Protein 2QT1 (pdb70)

InterPro domains:
  IPR027417 P-loop containing nucleoside triphosphate hydrolase [G3DSA:3.40.50.300] (1-199)
  IPR027417 P-loop containing nucleoside triphosphate hydrolase [SSF52540] (4-187)

Foldseek 3Di:
DPDDLPAAAEEEEAEAPPLCQVVLQVLLVVVAPQEDEAEQVVFFDPQVQWDADPVGATACQDCSRGDVPCVVVVVVVSSVPDDPVPDHHYYYYYYHQDQLDPVCLPVHLAAEYEYDDDPVNVVSLVVDADVPGQDVPNCVVHRVVSVVRVVSVPRPDDYHYHYSVDDSVVSNVVVVVVVVVSD

CATH classification: 3.40.50.300

Structure (mmCIF, N/CA/C/O backbone):
data_2QT1
#
_entry.id   2QT1
#
_cell.length_a   55.529
_cell.length_b   141.906
_cell.length_c   62.062
_cell.angle_alpha   90.000
_cell.angle_beta   90.000
_cell.angle_gamma   90.000
#
_symmetry.space_group_name_H-M   'C 2 2 21'
#
loop_
_entity.id
_entity.type
_entity.pdbx_description
1 polymer 'Nicotinamide riboside kinase 1'
2 non-polymer 'PHOSPHATE ION'
3 non-polymer 'Nicotinamide riboside'
4 non-polymer 'UNKNOWN ATOM OR ION'
5 water water
#
loop_
_atom_site.group_PDB
_atom_site.id
_atom_site.type_symbol
_atom_site.label_atom_id
_atom_site.label_alt_id
_atom_site.label_comp_id
_atom_site.label_asym_id
_atom_site.label_entity_id
_atom_site.label_seq_id
_atom_site.pdbx_PDB_ins_code
_atom_site.Cartn_x
_atom_site.Cartn_y
_atom_site.Cartn_z
_atom_site.occupancy
_atom_site.B_iso_or_equiv
_atom_site.auth_seq_id
_atom_site.auth_comp_id
_atom_site.auth_asym_id
_atom_site.auth_atom_id
_atom_site.pdbx_PDB_model_num
ATOM 1 N N . LEU A 1 14 ? 12.387 -62.079 11.082 1.00 31.61 -4 LEU A N 1
ATOM 2 C CA . LEU A 1 14 ? 12.624 -60.919 10.165 1.00 31.75 -4 LEU A CA 1
ATOM 3 C C . LEU A 1 14 ? 12.383 -59.593 10.898 1.00 30.13 -4 LEU A C 1
ATOM 4 O O . LEU A 1 14 ? 11.551 -59.515 11.811 1.00 29.79 -4 LEU A O 1
ATOM 9 N N . VAL A 1 15 ? 13.120 -58.558 10.498 1.00 28.75 -3 VAL A N 1
ATOM 10 C CA . VAL A 1 15 ? 12.915 -57.204 11.026 1.00 27.31 -3 VAL A CA 1
ATOM 11 C C . VAL A 1 15 ? 11.624 -56.638 10.418 1.00 23.54 -3 VAL A C 1
ATOM 12 O O . VAL A 1 15 ? 11.500 -56.543 9.199 1.00 23.17 -3 VAL A O 1
ATOM 16 N N . PRO A 1 16 ? 10.627 -56.309 11.263 1.00 17.58 -2 PRO A N 1
ATOM 17 C CA . PRO A 1 16 ? 9.387 -55.745 10.703 1.00 15.15 -2 PRO A CA 1
ATOM 18 C C . PRO A 1 16 ? 9.603 -54.496 9.800 1.00 16.92 -2 PRO A C 1
ATOM 19 O O . PRO A 1 16 ? 10.396 -53.593 10.126 1.00 17.70 -2 PRO A O 1
ATOM 23 N N . ARG A 1 17 ? 8.873 -54.475 8.685 1.00 14.28 -1 ARG A N 1
ATOM 24 C CA . ARG A 1 17 ? 8.895 -53.371 7.728 1.00 12.97 -1 ARG A CA 1
ATOM 25 C C . ARG A 1 17 ? 7.791 -52.357 8.021 1.00 15.09 -1 ARG A C 1
ATOM 26 O O . ARG A 1 17 ? 6.893 -52.619 8.816 1.00 15.67 -1 ARG A O 1
ATOM 34 N N . GLY A 1 18 ? 7.859 -51.214 7.343 1.00 14.21 0 GLY A N 1
ATOM 35 C CA . GLY A 1 18 ? 6.852 -50.173 7.460 1.00 13.39 0 GLY A CA 1
ATOM 36 C C . GLY A 1 18 ? 7.350 -48.910 8.112 1.00 12.04 0 GLY A C 1
ATOM 37 O O . GLY A 1 18 ? 6.692 -47.900 8.039 1.00 13.31 0 GLY A O 1
ATOM 38 N N . SER A 1 19 ? 8.488 -48.974 8.806 1.00 12.00 1 SER A N 1
ATOM 39 C CA . SER A 1 19 ? 8.939 -47.828 9.634 1.00 15.14 1 SER A CA 1
ATOM 40 C C . SER A 1 19 ? 9.995 -46.974 8.931 1.00 14.44 1 SER A C 1
ATOM 41 O O . SER A 1 19 ? 10.231 -45.810 9.337 1.00 16.00 1 SER A O 1
ATOM 44 N N . LYS A 1 20 ? 10.616 -47.532 7.889 1.00 11.88 2 LYS A N 1
ATOM 45 C CA . LYS A 1 20 ? 11.606 -46.798 7.104 1.00 11.55 2 LYS A CA 1
ATOM 46 C C . LYS A 1 20 ? 10.963 -45.700 6.207 1.00 12.38 2 LYS A C 1
ATOM 47 O O . LYS A 1 20 ? 9.904 -45.880 5.627 1.00 10.47 2 LYS A O 1
ATOM 51 N N . THR A 1 21 ? 11.657 -44.561 6.131 1.00 9.62 3 THR A N 1
ATOM 52 C CA . THR A 1 21 ? 11.315 -43.467 5.211 1.00 13.73 3 THR A CA 1
ATOM 53 C C . THR A 1 21 ? 12.580 -42.966 4.524 1.00 10.62 3 THR A C 1
ATOM 54 O O . THR A 1 21 ? 13.688 -43.256 4.975 1.00 12.09 3 THR A O 1
ATOM 58 N N . PHE A 1 22 ? 12.435 -42.277 3.394 1.00 8.57 4 PHE A N 1
ATOM 59 C CA . PHE A 1 22 ? 13.551 -41.594 2.690 1.00 9.64 4 PHE A CA 1
ATOM 60 C C . PHE A 1 22 ? 13.150 -40.129 2.486 1.00 7.53 4 PHE A C 1
ATOM 61 O O . PHE A 1 22 ? 12.127 -39.838 1.836 1.00 7.19 4 PHE A O 1
ATOM 69 N N . ILE A 1 23 ? 13.911 -39.239 3.068 1.00 6.31 5 ILE A N 1
ATOM 70 C CA . ILE A 1 23 ? 13.532 -37.854 3.130 1.00 6.71 5 ILE A CA 1
ATOM 71 C C . ILE A 1 23 ? 14.561 -37.044 2.360 1.00 4.33 5 ILE A C 1
ATOM 72 O O . ILE A 1 23 ? 15.797 -37.112 2.621 1.00 6.66 5 ILE A O 1
ATOM 77 N N . ILE A 1 24 ? 14.029 -36.270 1.432 1.00 4.89 6 ILE A N 1
ATOM 78 C CA A ILE A 1 24 ? 14.830 -35.419 0.589 0.70 5.08 6 ILE A CA 1
ATOM 79 C CA B ILE A 1 24 ? 14.801 -35.425 0.552 0.30 6.54 6 ILE A CA 1
ATOM 80 C C . ILE A 1 24 ? 14.524 -33.975 0.883 1.00 7.80 6 ILE A C 1
ATOM 81 O O . ILE A 1 24 ? 13.352 -33.557 0.964 1.00 5.55 6 ILE A O 1
ATOM 90 N N . GLY A 1 25 ? 15.575 -33.188 1.066 1.00 4.83 7 GLY A N 1
ATOM 91 C CA . GLY A 1 25 ? 15.497 -31.757 1.234 1.00 5.24 7 GLY A CA 1
ATOM 92 C C . GLY A 1 25 ? 15.892 -31.012 -0.021 1.00 4.13 7 GLY A C 1
ATOM 93 O O . GLY A 1 25 ? 16.926 -31.318 -0.599 1.00 5.57 7 GLY A O 1
ATOM 94 N N . ILE A 1 26 ? 15.050 -30.102 -0.468 1.00 4.45 8 ILE A N 1
ATOM 95 C CA . ILE A 1 26 ? 15.366 -29.225 -1.581 1.00 5.45 8 ILE A CA 1
ATOM 96 C C . ILE A 1 26 ? 15.253 -27.806 -1.049 1.00 4.68 8 ILE A C 1
ATOM 97 O O . ILE A 1 26 ? 14.185 -27.335 -0.762 1.00 5.56 8 ILE A O 1
ATOM 102 N N . SER A 1 27 ? 16.385 -27.143 -0.900 1.00 5.36 9 SER A N 1
ATOM 103 C CA . SER A 1 27 ? 16.371 -25.746 -0.529 1.00 6.80 9 SER A CA 1
ATOM 104 C C . SER A 1 27 ? 17.057 -24.935 -1.620 1.00 5.87 9 SER A C 1
ATOM 105 O O . SER A 1 27 ? 17.293 -25.434 -2.711 1.00 5.22 9 SER A O 1
ATOM 108 N N . GLY A 1 28 ? 17.282 -23.656 -1.355 1.00 5.99 10 GLY A N 1
ATOM 109 C CA . GLY A 1 28 ? 17.851 -22.807 -2.350 1.00 7.79 10 GLY A CA 1
ATOM 110 C C . GLY A 1 28 ? 17.317 -21.408 -2.234 1.00 8.71 10 GLY A C 1
ATOM 111 O O . GLY A 1 28 ? 16.331 -21.137 -1.556 1.00 7.71 10 GLY A O 1
ATOM 112 N N . VAL A 1 29 ? 17.942 -20.503 -2.922 1.00 8.64 11 VAL A N 1
ATOM 113 C CA . VAL A 1 29 ? 17.461 -19.169 -2.972 1.00 7.44 11 VAL A CA 1
ATOM 114 C C . VAL A 1 29 ? 16.036 -19.045 -3.539 1.00 10.05 11 VAL A C 1
ATOM 115 O O . VAL A 1 29 ? 15.553 -19.916 -4.237 1.00 9.79 11 VAL A O 1
ATOM 119 N N . THR A 1 30 ? 15.395 -17.918 -3.227 1.00 11.27 12 THR A N 1
ATOM 120 C CA . THR A 1 30 ? 14.086 -17.550 -3.771 1.00 12.07 12 THR A CA 1
ATOM 121 C C . THR A 1 30 ? 14.093 -17.645 -5.283 1.00 9.38 12 THR A C 1
ATOM 122 O O . THR A 1 30 ? 15.050 -17.255 -5.910 1.00 12.20 12 THR A O 1
ATOM 126 N N . ASN A 1 31 ? 12.983 -18.138 -5.854 1.00 10.92 13 ASN A N 1
ATOM 127 C CA . ASN A 1 31 ? 12.770 -18.200 -7.310 1.00 9.84 13 ASN A CA 1
ATOM 128 C C . ASN A 1 31 ? 13.796 -19.020 -8.052 1.00 11.47 13 ASN A C 1
ATOM 129 O O . ASN A 1 31 ? 14.168 -18.692 -9.162 1.00 13.52 13 ASN A O 1
ATOM 134 N N . SER A 1 32 ? 14.246 -20.114 -7.457 1.00 13.09 14 SER A N 1
ATOM 135 C CA . SER A 1 32 ? 15.269 -20.916 -8.100 1.00 12.20 14 SER A CA 1
ATOM 136 C C . SER A 1 32 ? 14.717 -22.206 -8.616 1.00 12.49 14 SER A C 1
ATOM 137 O O . SER A 1 32 ? 15.504 -23.023 -9.127 1.00 13.18 14 SER A O 1
ATOM 140 N N . GLY A 1 33 ? 13.402 -22.419 -8.542 1.00 10.16 15 GLY A N 1
ATOM 141 C CA . GLY A 1 33 ? 12.806 -23.608 -9.119 1.00 12.09 15 GLY A CA 1
ATOM 142 C C . GLY A 1 33 ? 12.594 -24.769 -8.173 1.00 9.11 15 GLY A C 1
ATOM 143 O O . GLY A 1 33 ? 12.445 -25.918 -8.629 1.00 9.03 15 GLY A O 1
ATOM 144 N N . LYS A 1 34 ? 12.534 -24.480 -6.869 1.00 7.94 16 LYS A N 1
ATOM 145 C CA . LYS A 1 34 ? 12.524 -25.538 -5.866 1.00 7.78 16 LYS A CA 1
ATOM 146 C C . LYS A 1 34 ? 11.214 -26.266 -5.952 1.00 5.78 16 LYS A C 1
ATOM 147 O O . LYS A 1 34 ? 11.159 -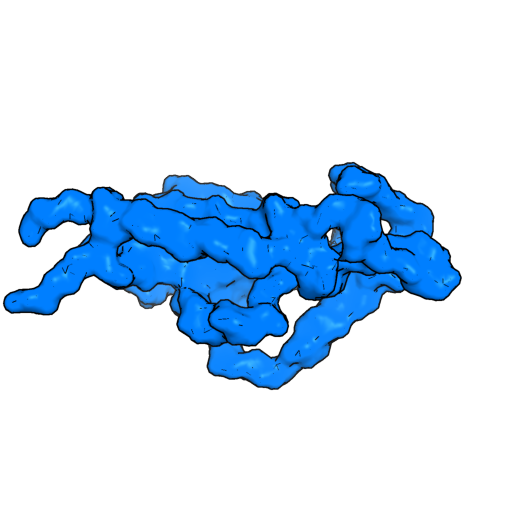27.488 -5.961 1.00 5.86 16 LYS A O 1
ATOM 153 N N . THR A 1 35 ? 10.116 -25.536 -6.040 1.00 8.06 17 THR A N 1
ATOM 154 C CA . THR A 1 35 ? 8.784 -26.198 -6.026 1.00 9.43 17 THR A CA 1
ATOM 155 C C . THR A 1 35 ? 8.545 -27.050 -7.280 1.00 7.13 17 THR A C 1
ATOM 156 O O . THR A 1 35 ? 8.049 -28.185 -7.233 1.00 8.29 17 THR A O 1
ATOM 160 N N . THR A 1 36 ? 8.943 -26.504 -8.418 1.00 10.53 18 THR A N 1
ATOM 161 C CA . THR A 1 36 ? 8.830 -27.219 -9.697 1.00 10.56 18 THR A CA 1
ATOM 162 C C . THR A 1 36 ? 9.706 -28.500 -9.706 1.00 8.02 18 THR A C 1
ATOM 163 O O . THR A 1 36 ? 9.296 -29.552 -10.186 1.00 8.39 18 THR A O 1
ATOM 167 N N . LEU A 1 37 ? 10.934 -28.372 -9.175 1.00 5.82 19 LEU A N 1
ATOM 168 C CA . LEU A 1 37 ? 11.783 -29.544 -9.050 1.00 7.24 19 LEU A CA 1
ATOM 169 C C . LEU A 1 37 ? 11.122 -30.620 -8.163 1.00 7.23 19 LEU A C 1
ATOM 170 O O . LEU A 1 37 ? 11.098 -31.769 -8.507 1.00 5.88 19 LEU A O 1
ATOM 175 N N . ALA A 1 38 ? 10.642 -30.217 -6.997 1.00 5.03 20 ALA A N 1
ATOM 176 C CA . ALA A 1 38 ? 9.973 -31.156 -6.128 1.00 6.34 20 ALA A CA 1
ATOM 177 C C . ALA A 1 38 ? 8.822 -31.878 -6.840 1.00 6.06 20 ALA A C 1
ATOM 178 O O . ALA A 1 38 ? 8.677 -33.093 -6.739 1.00 6.60 20 ALA A O 1
ATOM 180 N N . LYS A 1 39 ? 8.020 -31.112 -7.566 1.00 7.24 21 LYS A N 1
ATOM 181 C CA . LYS A 1 39 ? 6.880 -31.706 -8.252 1.00 7.06 21 LYS A CA 1
ATOM 182 C C . LYS A 1 39 ? 7.295 -32.617 -9.408 1.00 7.68 21 LYS A C 1
ATOM 183 O O . LYS A 1 39 ? 6.676 -33.643 -9.614 1.00 6.27 21 LYS A O 1
ATOM 189 N N . ASN A 1 40 ? 8.379 -32.272 -10.104 1.00 6.42 22 ASN A N 1
ATOM 190 C CA . ASN A 1 40 ? 8.821 -33.100 -11.204 1.00 5.86 22 ASN A CA 1
ATOM 191 C C . ASN A 1 40 ? 9.384 -34.395 -10.658 1.00 5.66 22 ASN A C 1
ATOM 192 O O . ASN A 1 40 ? 9.236 -35.423 -11.258 1.00 7.45 22 ASN A O 1
ATOM 197 N N . LEU A 1 41 ? 10.127 -34.317 -9.537 1.00 6.41 23 LEU A N 1
ATOM 198 C CA . LEU A 1 41 ? 10.645 -35.542 -8.912 1.00 6.24 23 LEU A CA 1
ATOM 199 C C . LEU A 1 41 ? 9.500 -36.445 -8.453 1.00 5.66 23 LEU A C 1
ATOM 200 O O . LEU A 1 41 ? 9.490 -37.633 -8.665 1.00 6.50 23 LEU A O 1
ATOM 205 N N . GLN A 1 42 ? 8.546 -35.834 -7.779 1.00 5.57 24 GLN A N 1
ATOM 206 C CA . GLN A 1 42 ? 7.403 -36.541 -7.282 1.00 7.48 24 GLN A CA 1
ATOM 207 C C . GLN A 1 42 ? 6.643 -37.273 -8.384 1.00 8.51 24 GLN A C 1
ATOM 208 O O . GLN A 1 42 ? 6.203 -38.369 -8.156 1.00 8.43 24 GLN A O 1
ATOM 214 N N . LYS A 1 43 ? 6.519 -36.680 -9.570 1.00 8.25 25 LYS A N 1
ATOM 215 C CA . LYS A 1 43 ? 5.847 -37.371 -10.675 1.00 10.42 25 LYS A CA 1
ATOM 216 C C . LYS A 1 43 ? 6.580 -38.641 -11.112 1.00 10.33 25 LYS A C 1
ATOM 217 O O . LYS A 1 43 ? 6.032 -39.470 -11.880 1.00 9.60 25 LYS A O 1
ATOM 221 N N . HIS A 1 44 ? 7.842 -38.767 -10.723 1.00 7.02 26 HIS A N 1
ATOM 222 C CA . HIS A 1 44 ? 8.689 -39.870 -11.184 1.00 6.89 26 HIS A CA 1
ATOM 223 C C . HIS A 1 44 ? 9.178 -40.769 -10.087 1.00 6.76 26 HIS A C 1
ATOM 224 O O . HIS A 1 44 ? 10.046 -41.608 -10.322 1.00 7.76 26 HIS A O 1
ATOM 231 N N . LEU A 1 45 ? 8.608 -40.601 -8.890 1.00 6.55 27 LEU A N 1
ATOM 232 C CA . LEU A 1 45 ? 8.989 -41.419 -7.753 1.00 6.36 27 LEU A CA 1
ATOM 233 C C . LEU A 1 45 ? 7.759 -42.054 -7.120 1.00 8.06 27 LEU A C 1
ATOM 234 O O . LEU A 1 45 ? 6.718 -41.372 -6.951 1.00 9.18 27 LEU A O 1
ATOM 239 N N . PRO A 1 46 ? 7.865 -43.334 -6.711 1.00 11.73 28 PRO A N 1
ATOM 240 C CA . PRO A 1 46 ? 6.613 -43.897 -6.201 1.00 11.04 28 PRO A CA 1
ATOM 241 C C . PRO A 1 46 ? 6.380 -43.550 -4.723 1.00 8.91 28 PRO A C 1
ATOM 242 O O . PRO A 1 46 ? 7.324 -43.306 -3.982 1.00 9.65 28 PRO A O 1
ATOM 246 N N . ASN A 1 47 ? 5.124 -43.523 -4.346 1.00 9.58 29 ASN A N 1
ATOM 247 C CA . ASN A 1 47 ? 4.741 -43.222 -2.975 1.00 6.38 29 ASN A CA 1
ATOM 248 C C . ASN A 1 47 ? 5.513 -42.031 -2.367 1.00 6.80 29 ASN A C 1
ATOM 249 O O . ASN A 1 47 ? 6.079 -42.120 -1.275 1.00 7.39 29 ASN A O 1
ATOM 254 N N . CYS A 1 48 ? 5.504 -40.960 -3.114 1.00 7.05 30 CYS A N 1
ATOM 255 C CA . CYS A 1 48 ? 6.234 -39.747 -2.813 1.00 6.26 30 CYS A CA 1
ATOM 256 C C . CYS A 1 48 ? 5.277 -38.592 -2.493 1.00 7.57 30 CYS A C 1
ATOM 257 O O . CYS A 1 48 ? 4.387 -38.281 -3.276 1.00 8.13 30 CYS A O 1
ATOM 260 N N . SER A 1 49 ? 5.533 -37.908 -1.379 1.00 5.24 31 SER A N 1
ATOM 261 C CA . SER A 1 49 ? 4.784 -36.725 -1.002 1.00 6.92 31 SER A CA 1
ATOM 262 C C . SER A 1 49 ? 5.691 -35.491 -0.976 1.00 4.33 31 SER A C 1
ATOM 263 O O . SER A 1 49 ? 6.888 -35.684 -0.859 1.00 5.65 31 SER A O 1
ATOM 266 N N . VAL A 1 50 ? 5.126 -34.291 -1.047 1.00 6.59 32 VAL A N 1
ATOM 267 C CA . VAL A 1 50 ? 5.871 -33.048 -0.948 1.00 6.69 32 VAL A CA 1
ATOM 268 C C . VAL A 1 50 ? 5.284 -32.136 0.121 1.00 6.63 32 VAL A C 1
ATOM 269 O O . VAL A 1 50 ? 4.070 -31.904 0.129 1.00 6.56 32 VAL A O 1
ATOM 273 N N . ILE A 1 51 ?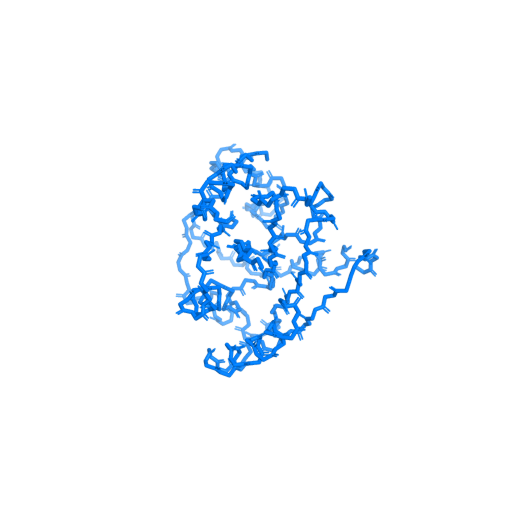 6.135 -31.651 1.016 1.00 6.01 33 ILE A N 1
ATOM 274 C CA . ILE A 1 51 ? 5.755 -30.626 1.945 1.00 6.42 33 ILE A CA 1
ATOM 275 C C . ILE A 1 51 ? 6.522 -29.365 1.575 1.00 4.41 33 ILE A C 1
ATOM 276 O O . ILE A 1 51 ? 7.726 -29.434 1.354 1.00 6.54 33 ILE A O 1
ATOM 281 N N . SER A 1 52 ? 5.831 -28.240 1.496 1.00 7.67 34 SER A N 1
ATOM 282 C CA A SER A 1 52 ? 6.416 -26.962 1.114 0.70 6.84 34 SER A CA 1
ATOM 283 C CA B SER A 1 52 ? 6.401 -26.956 1.099 0.30 7.54 34 SER A CA 1
ATOM 284 C C . SER A 1 52 ? 6.491 -26.005 2.302 1.00 7.79 34 SER A C 1
ATOM 285 O O . SER A 1 52 ? 5.481 -25.711 2.916 1.00 7.99 34 SER A O 1
ATOM 290 N N . GLN A 1 53 ? 7.695 -25.492 2.590 1.00 6.48 35 GLN A N 1
ATOM 291 C CA . GLN A 1 53 ? 7.915 -24.573 3.677 1.00 7.76 35 GLN A CA 1
ATOM 292 C C . GLN A 1 53 ? 7.022 -23.347 3.639 1.00 8.84 35 GLN A C 1
ATOM 293 O O . GLN A 1 53 ? 6.619 -22.854 4.691 1.00 9.20 35 GLN A O 1
ATOM 299 N N . ASP A 1 54 ? 6.742 -22.852 2.454 1.00 11.11 36 ASP A N 1
ATOM 300 C CA . ASP A 1 54 ? 5.970 -21.632 2.322 1.00 9.44 36 ASP A CA 1
ATOM 301 C C . ASP A 1 54 ? 4.534 -21.797 2.813 1.00 9.73 36 ASP A C 1
ATOM 302 O O . ASP A 1 54 ? 3.829 -20.786 3.004 1.00 14.15 36 ASP A O 1
ATOM 307 N N . ASP A 1 55 ? 4.094 -23.026 3.008 1.00 9.97 37 ASP A N 1
ATOM 308 C CA . ASP A 1 55 ? 2.793 -23.222 3.643 1.00 9.47 37 ASP A CA 1
ATOM 309 C C . ASP A 1 55 ? 2.793 -22.925 5.168 1.00 9.44 37 ASP A C 1
ATOM 310 O O . ASP A 1 55 ? 1.745 -22.977 5.787 1.00 10.49 37 ASP A O 1
ATOM 315 N N . PHE A 1 56 ? 3.921 -22.536 5.774 1.00 7.43 38 PHE A N 1
ATOM 316 C CA . PHE A 1 56 ? 4.041 -22.411 7.206 1.00 8.76 38 PHE A CA 1
ATOM 317 C C . PHE A 1 56 ? 4.450 -21.011 7.653 1.00 8.40 38 PHE A C 1
ATOM 318 O O . PHE A 1 56 ? 4.861 -20.837 8.759 1.00 9.55 38 PHE A O 1
ATOM 326 N N . PHE A 1 57 ? 4.351 -20.037 6.773 1.00 11.61 39 PHE A N 1
ATOM 327 C CA . PHE A 1 57 ? 4.612 -18.668 7.208 1.00 12.94 39 PHE A CA 1
ATOM 328 C C . PHE A 1 57 ? 3.620 -18.241 8.274 1.00 14.44 39 PHE A C 1
ATOM 329 O O . PHE A 1 57 ? 2.444 -18.653 8.234 1.00 13.48 39 PHE A O 1
ATOM 337 N N . LYS A 1 58 ? 4.090 -17.453 9.236 1.00 13.79 40 LYS A N 1
ATOM 338 C CA . LYS A 1 58 ? 3.203 -16.893 10.255 1.00 14.36 40 LYS A CA 1
ATOM 339 C C . LYS A 1 58 ? 2.309 -15.822 9.622 1.00 17.99 40 LYS A C 1
ATOM 340 O O . LYS A 1 58 ? 2.587 -15.355 8.503 1.00 20.22 40 LYS A O 1
ATOM 346 N N . PRO A 1 59 ? 1.192 -15.478 10.293 1.00 21.23 41 PRO A N 1
ATOM 347 C CA . PRO A 1 59 ? 0.404 -14.316 9.874 1.00 22.39 41 PRO A CA 1
ATOM 348 C C . PRO A 1 59 ? 1.228 -12.996 9.974 1.00 20.52 41 PRO A C 1
ATOM 349 O O . PRO A 1 59 ? 2.133 -12.893 10.804 1.00 19.98 41 PRO A O 1
ATOM 353 N N . GLU A 1 60 ? 0.910 -12.004 9.141 1.00 22.56 42 GLU A N 1
ATOM 354 C CA . GLU A 1 60 ? 1.702 -10.767 9.083 1.00 21.83 42 GLU A CA 1
ATOM 355 C C . GLU A 1 60 ? 1.825 -10.020 10.426 1.00 19.36 42 GLU A C 1
ATOM 356 O O . GLU A 1 60 ? 2.821 -9.359 10.650 1.00 23.25 42 GLU A O 1
ATOM 358 N N . SER A 1 61 ? 0.833 -10.155 11.326 1.00 19.96 43 SER A N 1
ATOM 359 C CA . SER A 1 61 ? 0.888 -9.517 12.666 1.00 20.38 43 SER A CA 1
ATOM 360 C C . SER A 1 61 ? 2.005 -10.040 13.555 1.00 20.44 43 SER A C 1
ATOM 361 O O . SER A 1 61 ? 2.418 -9.353 14.498 1.00 21.15 43 SER A O 1
ATOM 364 N N . GLU A 1 62 ? 2.455 -11.278 13.277 1.00 17.86 44 GLU A N 1
ATOM 365 C CA A GLU A 1 62 ? 3.540 -11.888 14.040 0.50 18.51 44 GLU A CA 1
ATOM 366 C CA B GLU A 1 62 ? 3.543 -11.915 14.013 0.50 18.67 44 GLU A CA 1
ATOM 367 C C . GLU A 1 62 ? 4.892 -11.657 13.348 1.00 16.85 44 GLU A C 1
ATOM 368 O O . GLU A 1 62 ? 5.932 -12.093 13.859 1.00 18.78 44 GLU A O 1
ATOM 379 N N . ILE A 1 63 ? 4.861 -10.990 12.192 1.00 17.94 45 ILE A N 1
ATOM 380 C CA . ILE A 1 63 ? 6.085 -10.687 11.431 1.00 20.31 45 ILE A CA 1
ATOM 381 C C . ILE A 1 63 ? 6.592 -9.332 11.868 1.00 17.96 45 ILE A C 1
ATOM 382 O O . ILE A 1 63 ? 5.836 -8.342 11.881 1.00 22.17 45 ILE A O 1
ATOM 387 N N . GLU A 1 64 ? 7.863 -9.286 12.220 1.00 16.30 46 GLU A N 1
ATOM 388 C CA . GLU A 1 64 ? 8.485 -8.028 12.690 1.00 16.08 46 GLU A CA 1
ATOM 389 C C . GLU A 1 64 ? 8.879 -7.140 11.490 1.00 19.38 46 GLU A C 1
ATOM 390 O O . GLU A 1 64 ? 8.976 -7.633 10.378 1.00 19.22 46 GLU A O 1
ATOM 393 N N . THR A 1 65 ? 9.053 -5.829 11.717 1.00 21.55 47 THR A N 1
ATOM 394 C CA . THR A 1 65 ? 9.588 -4.906 10.691 1.00 24.02 47 THR A CA 1
ATOM 395 C C . THR A 1 65 ? 10.877 -4.264 11.199 1.00 25.13 47 THR A C 1
ATOM 396 O O . THR A 1 65 ? 10.954 -3.877 12.365 1.00 27.34 47 THR A O 1
ATOM 400 N N . ASP A 1 66 ? 11.884 -4.133 10.332 1.00 23.70 48 ASP A N 1
ATOM 401 C CA . ASP A 1 66 ? 13.176 -3.547 10.762 1.00 23.29 48 ASP A CA 1
ATOM 402 C C . ASP A 1 66 ? 13.148 -1.994 10.773 1.00 23.49 48 ASP A C 1
ATOM 403 O O . ASP A 1 66 ? 12.105 -1.369 10.518 1.00 22.70 48 ASP A O 1
ATOM 408 N N . LYS A 1 67 ? 14.306 -1.405 11.069 1.00 24.02 49 LYS A N 1
ATOM 409 C CA . LYS A 1 67 ? 14.519 0.072 11.076 1.00 26.23 49 LYS A CA 1
ATOM 410 C C . LYS A 1 67 ? 14.017 0.791 9.829 1.00 22.54 49 LYS A C 1
ATOM 411 O O . LYS A 1 67 ? 13.488 1.911 9.911 1.00 26.06 49 LYS A O 1
ATOM 414 N N . ASN A 1 68 ? 14.238 0.170 8.670 1.00 19.60 50 ASN A N 1
ATOM 415 C CA . ASN A 1 68 ? 13.947 0.768 7.374 1.00 16.83 50 ASN A CA 1
ATOM 416 C C . ASN A 1 68 ? 12.549 0.422 6.841 1.00 15.74 50 ASN A C 1
ATOM 417 O O . ASN A 1 68 ? 12.191 0.780 5.692 1.00 20.47 50 ASN A O 1
ATOM 422 N N . GLY A 1 69 ? 11.761 -0.279 7.669 1.00 15.42 51 GLY A N 1
ATOM 423 C CA . GLY A 1 69 ? 10.366 -0.583 7.353 1.00 16.66 51 GLY A CA 1
ATOM 424 C C . GLY A 1 69 ? 10.156 -1.882 6.599 1.00 14.73 51 GLY A C 1
ATOM 425 O O . GLY A 1 69 ? 9.059 -2.160 6.159 1.00 15.43 51 GLY A O 1
ATOM 426 N N . PHE A 1 70 ? 11.218 -2.681 6.461 1.00 14.89 52 PHE A N 1
ATOM 427 C CA . PHE A 1 70 ? 11.133 -3.955 5.745 1.00 15.24 52 PHE A CA 1
ATOM 428 C C . PHE A 1 70 ? 10.573 -5.061 6.668 1.00 12.00 52 PHE A C 1
ATOM 429 O O . PHE A 1 70 ? 11.051 -5.276 7.777 1.00 12.72 52 PHE A O 1
ATOM 437 N N . LEU A 1 71 ? 9.542 -5.738 6.196 1.00 13.37 53 LEU A N 1
ATOM 438 C CA . LEU A 1 71 ? 9.005 -6.879 6.939 1.00 13.08 53 LEU A CA 1
ATOM 439 C C . LEU A 1 71 ? 10.019 -8.009 6.945 1.00 11.71 53 LEU A C 1
ATOM 440 O O . LEU A 1 71 ? 10.582 -8.338 5.888 1.00 10.97 53 LEU A O 1
ATOM 445 N N . GLN A 1 72 ? 10.212 -8.628 8.108 1.00 13.74 54 GLN A N 1
ATOM 446 C CA A GLN A 1 72 ? 11.197 -9.691 8.263 0.50 13.20 54 GLN A CA 1
ATOM 447 C CA B GLN A 1 72 ? 11.215 -9.693 8.270 0.50 14.62 54 GLN A CA 1
ATOM 448 C C . GLN A 1 72 ? 10.624 -11.084 7.974 1.00 11.68 54 GLN A C 1
ATOM 449 O O . GLN A 1 72 ? 10.303 -11.843 8.892 1.00 13.34 54 GLN A O 1
ATOM 460 N N . TYR A 1 73 ? 10.483 -11.399 6.694 1.00 11.78 55 TYR A N 1
ATOM 461 C CA . TYR A 1 73 ? 9.965 -12.675 6.242 1.00 10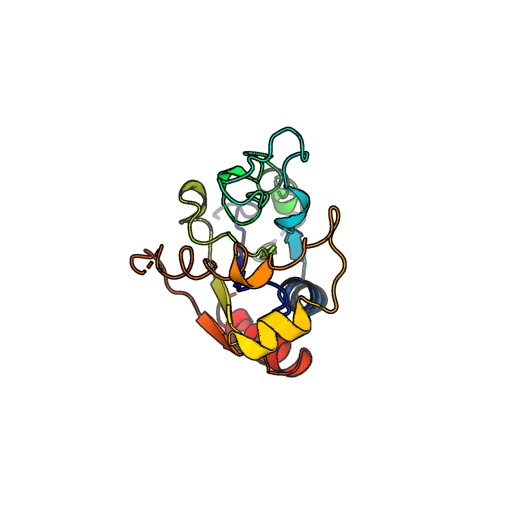.27 55 TYR A CA 1
ATOM 462 C C . TYR A 1 73 ? 11.027 -13.726 6.011 1.00 9.63 55 TYR A C 1
ATOM 463 O O . TYR A 1 73 ? 10.739 -14.897 6.139 1.00 12.89 55 TYR A O 1
ATOM 472 N N . ASP A 1 74 ? 12.269 -13.327 5.740 1.00 7.78 56 ASP A N 1
ATOM 473 C CA . ASP A 1 74 ? 13.267 -14.298 5.209 1.00 10.69 56 ASP A CA 1
ATOM 474 C C . ASP A 1 74 ? 14.178 -14.806 6.315 1.00 8.74 56 ASP A C 1
ATOM 475 O O . ASP A 1 74 ? 15.432 -14.886 6.153 1.00 9.81 56 ASP A O 1
ATOM 480 N N . VAL A 1 75 ? 13.539 -15.187 7.430 1.00 11.17 57 VAL A N 1
ATOM 481 C CA . VAL A 1 75 ? 14.222 -15.640 8.602 1.00 10.46 57 VAL A CA 1
ATOM 482 C C . VAL A 1 75 ? 13.363 -16.728 9.289 1.00 10.49 57 VAL A C 1
ATOM 483 O O . VAL A 1 75 ? 12.140 -16.741 9.083 1.00 9.95 57 VAL A O 1
ATOM 487 N N . LEU A 1 76 ? 13.976 -17.621 10.088 1.00 8.93 58 LEU A N 1
ATOM 488 C CA . LEU A 1 76 ? 13.209 -18.719 10.696 1.00 12.36 58 LEU A CA 1
ATOM 489 C C . LEU A 1 76 ? 12.122 -18.229 11.604 1.00 13.35 58 LEU A C 1
ATOM 490 O O . LEU A 1 76 ? 11.106 -18.850 11.705 1.00 11.49 58 LEU A O 1
ATOM 495 N N . GLU A 1 77 ? 12.314 -17.080 12.219 1.00 13.85 59 GLU A N 1
ATOM 496 C CA . GLU A 1 77 ? 11.278 -16.495 13.118 1.00 14.05 59 GLU A CA 1
ATOM 497 C C . GLU A 1 77 ? 9.972 -16.169 12.411 1.00 13.09 59 GLU A C 1
ATOM 498 O O . GLU A 1 77 ? 8.929 -15.969 13.072 1.00 15.87 59 GLU A O 1
ATOM 504 N N . ALA A 1 78 ? 10.003 -16.087 11.097 1.00 12.66 60 ALA A N 1
ATOM 505 C CA . ALA A 1 78 ? 8.811 -15.812 10.332 1.00 9.30 60 ALA A CA 1
ATOM 506 C C . ALA A 1 78 ? 7.915 -17.041 10.017 1.00 10.61 60 ALA A C 1
ATOM 507 O O . ALA A 1 78 ? 6.805 -16.892 9.421 1.00 10.21 60 ALA A O 1
ATOM 509 N N . LEU A 1 79 ? 8.406 -18.227 10.401 1.00 11.27 61 LEU A N 1
ATOM 510 C CA . LEU A 1 79 ? 7.794 -19.489 10.050 1.00 11.19 61 LEU A CA 1
ATOM 511 C C . LEU A 1 79 ? 7.395 -20.233 11.300 1.00 7.34 61 LEU A C 1
ATOM 512 O O . LEU A 1 79 ? 8.106 -20.247 12.282 1.00 10.01 61 LEU A O 1
ATOM 517 N N . ASN A 1 80 ? 6.242 -20.899 11.208 1.00 8.64 62 ASN A N 1
ATOM 518 C CA . ASN A 1 80 ? 5.781 -21.787 12.269 1.00 11.81 62 ASN A CA 1
ATOM 519 C C . ASN A 1 80 ? 6.439 -23.131 12.010 1.00 7.62 62 ASN A C 1
ATOM 520 O O . ASN A 1 80 ? 5.829 -24.040 11.422 1.00 7.00 62 ASN A O 1
ATOM 533 N N . GLU A 1 82 ? 7.344 -25.344 14.257 1.00 8.70 64 GLU A N 1
ATOM 534 C CA . GLU A 1 82 ? 6.673 -26.369 15.042 1.00 8.34 64 GLU A CA 1
ATOM 535 C C . GLU A 1 82 ? 5.482 -26.994 14.257 1.00 8.45 64 GLU A C 1
ATOM 536 O O . GLU A 1 82 ? 5.291 -28.227 14.231 1.00 7.96 64 GLU A O 1
ATOM 542 N N . LYS A 1 83 ? 4.708 -26.138 13.607 1.00 8.14 65 LYS A N 1
ATOM 543 C CA . LYS A 1 83 ? 3.628 -26.625 12.736 1.00 9.95 65 LYS A CA 1
ATOM 544 C C . LYS A 1 83 ? 4.181 -27.446 11.569 1.00 7.32 65 LYS A C 1
ATOM 545 O O . LYS A 1 83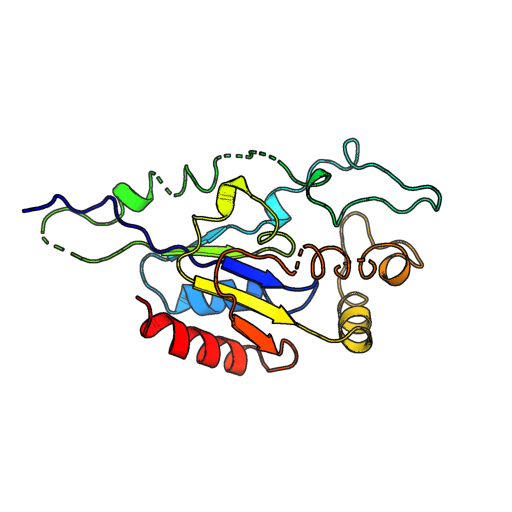 ? 3.601 -28.471 11.150 1.00 7.78 65 LYS A O 1
ATOM 567 N N . SER A 1 86 ? 5.095 -30.801 12.797 1.00 7.86 68 SER A N 1
ATOM 568 C CA A SER A 1 86 ? 3.873 -31.583 13.010 0.50 8.03 68 SER A CA 1
ATOM 569 C CA B SER A 1 86 ? 3.907 -31.595 13.017 0.50 8.01 68 SER A CA 1
ATOM 570 C C . SER A 1 86 ? 3.412 -32.177 11.681 1.00 7.42 68 SER A C 1
ATOM 571 O O . SER A 1 86 ? 2.981 -33.346 11.620 1.00 6.59 68 SER A O 1
ATOM 576 N N . ALA A 1 87 ? 3.499 -31.397 10.592 1.00 6.63 69 ALA A N 1
ATOM 577 C CA . ALA A 1 87 ? 3.148 -31.911 9.252 1.00 8.27 69 ALA A CA 1
ATOM 578 C C . ALA A 1 87 ? 4.056 -33.058 8.802 1.00 6.24 69 ALA A C 1
ATOM 579 O O . ALA A 1 87 ? 3.607 -34.045 8.201 1.00 6.05 69 ALA A O 1
ATOM 581 N N . ILE A 1 88 ? 5.358 -32.920 9.057 1.00 5.44 70 ILE A N 1
ATOM 582 C CA . ILE A 1 88 ? 6.279 -34.012 8.782 1.00 6.00 70 ILE A CA 1
ATOM 583 C C . ILE A 1 88 ? 5.895 -35.237 9.552 1.00 3.60 70 ILE A C 1
ATOM 584 O O . ILE A 1 88 ? 5.857 -36.340 9.031 1.00 4.41 70 ILE A O 1
ATOM 589 N N . SER A 1 89 ? 5.572 -35.071 10.815 1.00 6.39 71 SER A N 1
ATOM 590 C CA . SER A 1 89 ? 5.174 -36.204 11.635 1.00 5.71 71 SER A CA 1
ATOM 591 C C . SER A 1 89 ? 3.895 -36.823 11.135 1.00 4.18 71 SER A C 1
ATOM 592 O O . SER A 1 89 ? 3.777 -38.049 11.115 1.00 5.01 71 SER A O 1
ATOM 595 N N . CYS A 1 90 ? 2.974 -36.029 10.669 1.00 4.89 72 CYS A N 1
ATOM 596 C CA A CYS A 1 90 ? 1.738 -36.590 10.125 0.70 4.58 72 CYS A CA 1
ATOM 597 C CA B CYS A 1 90 ? 1.728 -36.524 10.090 0.30 5.90 72 CYS A CA 1
ATOM 598 C C . CYS A 1 90 ? 2.011 -37.411 8.872 1.00 6.19 72 CYS A C 1
ATOM 599 O O . CYS A 1 90 ? 1.447 -38.480 8.695 1.00 5.11 72 CYS A O 1
ATOM 604 N N . TRP A 1 91 ? 2.891 -36.922 7.975 1.00 4.80 73 TRP A N 1
ATOM 605 C CA . TRP A 1 91 ? 3.317 -37.716 6.840 1.00 6.17 73 TRP A CA 1
ATOM 606 C C . TRP A 1 91 ? 3.957 -39.048 7.281 1.00 5.03 73 TRP A C 1
ATOM 607 O O . TRP A 1 91 ? 3.652 -40.122 6.757 1.00 5.95 73 TRP A O 1
ATOM 626 N N . GLU A 1 93 ? 3.416 -40.799 9.891 1.00 4.10 75 GLU A N 1
ATOM 627 C CA . GLU A 1 93 ? 2.358 -41.727 10.409 1.00 6.19 75 GLU A CA 1
ATOM 628 C C . GLU A 1 93 ? 1.581 -42.371 9.246 1.00 6.84 75 GLU A C 1
ATOM 629 O O . GLU A 1 93 ? 1.335 -43.584 9.187 1.00 8.66 75 GLU A O 1
ATOM 635 N N . SER A 1 94 ? 1.216 -41.548 8.304 1.00 5.90 76 SER A N 1
ATOM 636 C CA . SER A 1 94 ? 0.586 -42.001 7.089 1.00 7.32 76 SER A CA 1
ATOM 637 C C . SER A 1 94 ? 1.489 -42.946 6.323 1.00 5.42 76 SER A C 1
ATOM 638 O O . SER A 1 94 ? 1.076 -44.008 5.884 1.00 5.71 76 SER A O 1
ATOM 641 N N . ALA A 1 95 ? 2.775 -42.627 6.247 1.00 5.87 77 ALA A N 1
ATOM 642 C CA . ALA A 1 95 ? 3.718 -43.433 5.489 1.00 6.26 77 ALA A CA 1
ATOM 643 C C . ALA A 1 95 ? 3.797 -44.838 6.042 1.00 5.87 77 ALA A C 1
ATOM 644 O O . ALA A 1 95 ? 4.010 -45.803 5.279 1.00 6.75 77 ALA A O 1
ATOM 646 N N . ARG A 1 96 ? 3.630 -44.987 7.361 1.00 7.22 78 ARG A N 1
ATOM 647 C CA . ARG A 1 96 ? 3.709 -46.289 7.987 1.00 8.11 78 ARG A CA 1
ATOM 648 C C . ARG A 1 96 ? 2.598 -47.200 7.586 1.00 9.53 78 ARG A C 1
ATOM 649 O O . ARG A 1 96 ? 2.722 -48.388 7.791 1.00 9.20 78 ARG A O 1
ATOM 657 N N . HIS A 1 97 ? 1.511 -46.655 7.034 1.00 8.05 79 HIS A N 1
ATOM 658 C CA . HIS A 1 97 ? 0.409 -47.485 6.588 1.00 7.76 79 HIS A CA 1
ATOM 659 C C . HIS A 1 97 ? 0.271 -47.497 5.079 1.00 8.08 79 HIS A C 1
ATOM 660 O O . HIS A 1 97 ? -0.669 -48.111 4.570 1.00 7.37 79 HIS A O 1
ATOM 667 N N . SER A 1 98 ? 1.229 -46.900 4.364 1.00 6.78 80 SER A N 1
ATOM 668 C CA . SER A 1 98 ? 1.113 -46.736 2.919 1.00 6.94 80 SER A CA 1
ATOM 669 C C . SER A 1 98 ? 1.473 -47.927 2.089 1.00 8.21 80 SER A C 1
ATOM 670 O O . SER A 1 98 ? 1.203 -47.945 0.870 1.00 8.33 80 SER A O 1
ATOM 673 N N . VAL A 1 99 ? 2.090 -48.936 2.710 1.00 9.13 81 VAL A N 1
ATOM 674 C CA . VAL A 1 99 ? 2.499 -50.161 2.010 1.00 10.26 81 VAL A CA 1
ATOM 675 C C . VAL A 1 99 ? 1.899 -51.346 2.782 1.00 10.43 81 VAL A C 1
ATOM 676 O O . VAL A 1 99 ? 2.235 -51.591 3.950 1.00 10.62 81 VAL A O 1
ATOM 680 N N . VAL A 1 100 ? 1.011 -52.070 2.129 1.00 10.59 82 VAL A N 1
ATOM 681 C CA . VAL A 1 100 ? 0.336 -53.181 2.789 1.00 13.74 82 VAL A CA 1
ATOM 682 C C . VAL A 1 100 ? 1.330 -54.325 3.096 1.00 13.06 82 VAL A C 1
ATOM 683 O O . VAL A 1 100 ? 2.285 -54.573 2.326 1.00 14.01 82 VAL A O 1
ATOM 687 N N . SER A 1 101 ? 1.108 -55.015 4.218 1.00 16.37 83 SER A N 1
ATOM 688 C CA . SER A 1 101 ? 2.059 -56.024 4.712 1.00 18.76 83 SER A CA 1
ATOM 689 C C . SER A 1 101 ? 2.042 -57.266 3.799 1.00 23.39 83 SER A C 1
ATOM 690 O O . SER A 1 101 ? 0.988 -57.702 3.342 1.00 23.59 83 SER A O 1
ATOM 693 N N . THR A 1 102 ? 3.228 -57.799 3.534 1.00 28.25 84 THR A N 1
ATOM 694 C CA . THR A 1 102 ? 3.386 -59.041 2.783 1.00 31.13 84 THR A CA 1
ATOM 695 C C . THR A 1 102 ? 4.689 -59.716 3.192 1.00 31.95 84 THR A C 1
ATOM 696 O O . THR A 1 102 ? 5.203 -59.475 4.295 1.00 33.37 84 THR A O 1
ATOM 700 N N . GLU A 1 108 ? 12.090 -53.983 0.117 1.00 25.30 90 GLU A N 1
ATOM 701 C CA . GLU A 1 108 ? 11.173 -53.078 0.806 1.00 23.20 90 GLU A CA 1
ATOM 702 C C . GLU A 1 108 ? 10.892 -51.822 -0.032 1.00 21.37 90 GLU A C 1
ATOM 703 O O . GLU A 1 108 ? 11.795 -51.279 -0.692 1.00 22.21 90 GLU A O 1
ATOM 709 N N . GLU A 1 109 ? 9.636 -51.387 0.010 1.00 15.92 91 GLU A N 1
ATOM 710 C CA . GLU A 1 109 ? 9.175 -50.187 -0.688 1.00 15.58 91 GLU A CA 1
ATOM 711 C C . GLU A 1 109 ? 9.142 -49.054 0.326 1.00 12.44 91 GLU A C 1
ATOM 7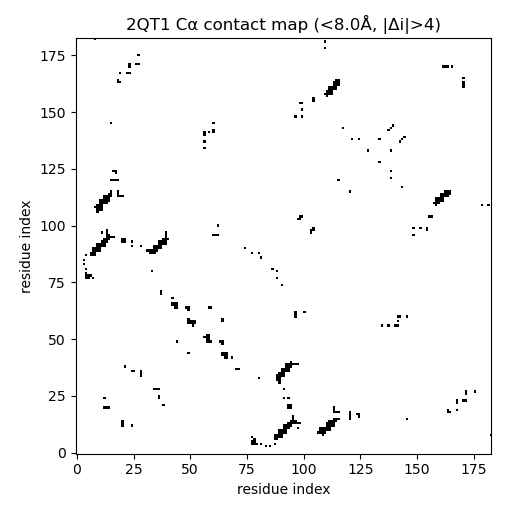12 O O . GLU A 1 109 ? 8.266 -49.032 1.176 1.00 14.54 91 GLU A O 1
ATOM 718 N N . ILE A 1 110 ? 10.103 -48.127 0.240 1.00 13.00 92 ILE A N 1
ATOM 719 C CA . ILE A 1 110 ? 10.314 -47.141 1.280 1.00 10.76 92 ILE A CA 1
ATOM 720 C C . ILE A 1 110 ? 9.663 -45.848 0.870 1.00 11.62 92 ILE A C 1
ATOM 721 O O . ILE A 1 110 ? 10.012 -45.269 -0.148 1.00 10.73 92 ILE A O 1
ATOM 726 N N . PRO A 1 111 ? 8.668 -45.408 1.633 1.00 7.97 93 PRO A N 1
ATOM 727 C CA . PRO A 1 111 ? 7.996 -44.159 1.321 1.00 5.91 93 PRO A CA 1
ATOM 728 C C . PRO A 1 111 ? 8.952 -42.953 1.285 1.00 4.59 93 PRO A C 1
ATOM 729 O O . PRO A 1 111 ? 9.912 -42.888 2.109 1.00 5.73 93 PRO A O 1
ATOM 733 N N . ILE A 1 112 ? 8.635 -41.983 0.397 1.00 4.53 94 ILE A N 1
ATOM 734 C CA . ILE A 1 112 ? 9.480 -40.830 0.139 1.00 5.90 94 ILE A CA 1
ATOM 735 C C . ILE A 1 112 ? 8.760 -39.568 0.476 1.00 4.54 94 ILE A C 1
ATOM 736 O O . ILE A 1 112 ? 7.635 -39.342 0.051 1.00 5.86 94 ILE A O 1
ATOM 741 N N . LEU A 1 113 ? 9.462 -38.703 1.190 1.00 4.72 95 LEU A N 1
ATOM 742 C CA . LEU A 1 113 ? 9.052 -37.317 1.402 1.00 4.86 95 LEU A CA 1
ATOM 743 C C . LEU A 1 113 ? 10.054 -36.332 0.867 1.00 5.67 95 LEU A C 1
ATOM 744 O O . LEU A 1 113 ? 11.249 -36.459 1.192 1.00 5.24 95 LEU A O 1
ATOM 749 N N . ILE A 1 114 ? 9.570 -35.327 0.139 1.00 10.32 96 ILE A N 1
ATOM 750 C CA . ILE A 1 114 ? 10.398 -34.262 -0.317 1.00 5.12 96 ILE A CA 1
ATOM 751 C C . ILE A 1 114 ? 9.933 -33.046 0.476 1.00 4.54 96 ILE A C 1
ATOM 752 O O . ILE A 1 114 ? 8.733 -32.718 0.480 1.00 5.98 96 ILE A O 1
ATOM 757 N N . ILE A 1 115 ? 10.843 -32.389 1.179 1.00 4.49 97 ILE A N 1
ATOM 758 C CA . ILE A 1 115 ? 10.538 -31.158 1.881 1.00 4.33 97 ILE A CA 1
ATOM 759 C C . ILE A 1 115 ? 11.291 -30.100 1.095 1.00 5.52 97 ILE A C 1
ATOM 760 O O . ILE A 1 115 ? 12.489 -30.224 0.931 1.00 5.49 97 ILE A O 1
ATOM 765 N N . GLU A 1 116 ? 10.602 -29.086 0.630 1.00 5.68 98 GLU A N 1
ATOM 766 C CA . GLU A 1 116 ? 11.181 -28.064 -0.208 1.00 6.14 98 GLU A CA 1
ATOM 767 C C . GLU A 1 116 ? 10.909 -26.712 0.387 1.00 6.17 98 GLU A C 1
ATOM 768 O O . GLU A 1 116 ? 9.801 -26.452 0.919 1.00 7.02 98 GLU A O 1
ATOM 774 N N . GLY A 1 117 ? 11.917 -25.876 0.473 1.00 5.75 99 GLY A N 1
ATOM 775 C CA . GLY A 1 117 ? 11.738 -24.520 1.021 1.00 6.38 99 GLY A CA 1
ATOM 776 C C . GLY A 1 117 ? 13.028 -23.773 1.069 1.00 3.40 99 GLY A C 1
ATOM 777 O O . GLY A 1 117 ? 14.098 -24.345 1.050 1.00 5.50 99 GLY A O 1
ATOM 778 N N . PHE A 1 118 ? 12.908 -22.464 1.060 1.00 4.81 100 PHE A N 1
ATOM 779 C CA . PHE A 1 118 ? 14.037 -21.550 1.030 1.00 6.92 100 PHE A CA 1
ATOM 780 C C . PHE A 1 118 ? 14.892 -21.510 2.286 1.00 5.94 100 PHE A C 1
ATOM 781 O O . PHE A 1 118 ? 15.971 -20.952 2.274 1.00 6.41 100 PHE A O 1
ATOM 789 N N . LEU A 1 119 ? 14.457 -22.108 3.385 1.00 6.64 101 LEU A N 1
ATOM 790 C CA . LEU A 1 119 ? 15.124 -21.918 4.648 1.00 6.79 101 LEU A CA 1
ATOM 791 C C . LEU A 1 119 ? 15.108 -23.181 5.497 1.00 7.69 101 LEU A C 1
ATOM 792 O O . LEU A 1 119 ? 14.653 -23.189 6.621 1.00 9.03 101 LEU A O 1
ATOM 797 N N . LEU A 1 120 ? 15.658 -24.252 4.988 1.00 6.74 102 LEU A N 1
ATOM 798 C CA . LEU A 1 120 ? 15.580 -25.565 5.658 1.00 7.40 102 LEU A CA 1
ATOM 799 C C . LEU A 1 120 ? 16.819 -26.008 6.366 1.00 6.79 102 LEU A C 1
ATOM 800 O O . LEU A 1 120 ? 16.728 -26.674 7.378 1.00 6.54 102 LEU A O 1
ATOM 805 N N . PHE A 1 121 ? 17.990 -25.668 5.816 1.00 6.10 103 PHE A N 1
ATOM 806 C CA . PHE A 1 121 ? 19.238 -26.277 6.219 1.00 7.91 103 PHE A CA 1
ATOM 807 C C . PHE A 1 121 ? 19.972 -25.556 7.303 1.00 6.11 103 PHE A C 1
ATOM 808 O O . PHE A 1 121 ? 21.069 -25.984 7.651 1.00 9.36 103 PHE A O 1
ATOM 816 N N . ASN A 1 122 ? 19.313 -24.611 7.928 1.00 8.33 104 ASN A N 1
ATOM 817 C CA . ASN A 1 122 ? 19.787 -23.960 9.134 1.00 7.75 104 ASN A CA 1
ATOM 818 C C . ASN A 1 122 ? 18.866 -24.246 10.311 1.00 8.34 104 ASN A C 1
ATOM 819 O O . ASN A 1 122 ? 19.045 -23.682 11.360 1.00 10.14 104 ASN A O 1
ATOM 824 N N . TYR A 1 123 ? 17.862 -25.112 10.110 1.00 8.60 105 TYR A N 1
ATOM 825 C CA . TYR A 1 123 ? 16.930 -25.468 11.180 1.00 7.66 105 TYR A CA 1
ATOM 826 C C . TYR A 1 123 ? 17.417 -26.701 11.904 1.00 7.04 105 TYR A C 1
ATOM 827 O O . TYR A 1 123 ? 17.259 -27.793 11.435 1.00 6.84 105 TYR A O 1
ATOM 836 N N . LYS A 1 124 ? 17.974 -26.516 13.090 1.00 7.12 106 LYS A N 1
ATOM 837 C CA . LYS A 1 124 ? 18.719 -27.559 13.707 1.00 8.03 106 LYS A CA 1
ATOM 838 C C . LYS A 1 124 ? 17.916 -28.813 14.107 1.00 6.55 106 LYS A C 1
ATOM 839 O O . LYS A 1 124 ? 18.426 -29.892 14.023 1.00 7.66 106 LYS A O 1
ATOM 845 N N . PRO A 1 125 ? 16.623 -28.651 14.537 1.00 7.26 107 PRO A N 1
ATOM 846 C CA . PRO A 1 125 ? 15.881 -29.875 14.867 1.00 7.35 107 PRO A CA 1
ATOM 847 C C . PRO A 1 125 ? 15.780 -30.875 13.732 1.00 6.47 107 PRO A C 1
ATOM 848 O O . PRO A 1 125 ? 15.608 -32.054 13.967 1.00 9.68 107 PRO A O 1
ATOM 852 N N . LEU A 1 126 ? 15.944 -30.390 12.476 1.00 7.69 108 LEU A N 1
ATOM 853 C CA . LEU A 1 126 ? 15.865 -31.238 11.267 1.00 9.24 108 LEU A CA 1
ATOM 854 C C . LEU A 1 126 ? 17.203 -31.640 10.697 1.00 6.90 108 LEU A C 1
ATOM 855 O O . LEU A 1 126 ? 17.260 -32.307 9.695 1.00 8.59 108 LEU A O 1
ATOM 860 N N . ASP A 1 127 ? 18.284 -31.305 11.394 1.00 8.09 109 ASP A N 1
ATOM 861 C CA . ASP A 1 127 ? 19.639 -31.508 10.854 1.00 7.99 109 ASP A CA 1
ATOM 862 C C . ASP A 1 127 ? 19.987 -32.949 10.645 1.00 11.97 109 ASP A C 1
ATOM 863 O O . ASP A 1 127 ? 20.990 -33.222 10.010 1.00 15.70 109 ASP A O 1
ATOM 868 N N . THR A 1 128 ? 19.215 -33.873 11.199 1.00 7.51 110 THR A N 1
ATOM 869 C CA . THR A 1 128 ? 19.487 -35.302 11.016 1.00 7.15 110 THR A CA 1
ATOM 870 C C . THR A 1 128 ? 18.373 -36.007 10.228 1.00 6.33 110 THR A C 1
ATOM 871 O O . THR A 1 128 ? 18.425 -37.203 10.037 1.00 8.98 110 THR A O 1
ATOM 875 N N . ILE A 1 129 ? 17.424 -35.244 9.689 1.00 8.06 111 ILE A N 1
ATOM 876 C CA . ILE A 1 129 ? 16.318 -35.833 8.935 1.00 6.89 111 ILE A CA 1
ATOM 877 C C . ILE A 1 129 ? 16.716 -36.157 7.494 1.00 6.64 111 ILE A C 1
ATOM 878 O O . ILE A 1 129 ? 16.137 -37.048 6.854 1.00 7.89 111 ILE A O 1
ATOM 883 N N . TRP A 1 130 ? 17.686 -35.433 6.945 1.00 6.99 112 TRP A N 1
ATOM 884 C CA . TRP A 1 130 ? 17.885 -35.434 5.474 1.00 8.56 112 TRP A CA 1
ATOM 885 C C . TRP A 1 130 ? 18.668 -36.646 4.983 1.00 7.88 112 TRP A C 1
ATOM 886 O O . TRP A 1 130 ? 19.870 -36.768 5.275 1.00 12.44 112 TRP A O 1
ATOM 897 N N . ASN A 1 131 ? 18.067 -37.493 4.194 1.00 7.02 113 ASN A N 1
ATOM 898 C CA . ASN A 1 131 ? 18.770 -38.560 3.515 1.00 7.90 113 ASN A CA 1
ATOM 899 C C . ASN A 1 131 ? 19.457 -38.073 2.262 1.00 7.31 113 ASN A C 1
ATOM 900 O O . ASN A 1 131 ? 20.479 -38.619 1.878 1.00 9.93 113 ASN A O 1
ATOM 905 N N . ARG A 1 132 ? 18.912 -37.048 1.596 1.00 5.61 114 ARG A N 1
ATOM 906 C CA . ARG A 1 132 ? 19.583 -36.365 0.468 1.00 4.23 114 ARG A CA 1
ATOM 907 C C . ARG A 1 132 ? 19.220 -34.901 0.597 1.00 5.99 114 ARG A C 1
ATOM 908 O O . ARG A 1 132 ? 18.114 -34.549 1.051 1.00 6.71 114 ARG A O 1
ATOM 910 N N . SER A 1 133 ? 20.121 -34.058 0.189 1.00 5.13 115 SER A N 1
ATOM 911 C CA . SER A 1 133 ? 19.970 -32.633 0.295 1.00 6.34 115 SER A CA 1
ATOM 912 C C . SER A 1 133 ? 20.456 -31.979 -0.972 1.00 4.76 115 SER A C 1
ATOM 913 O O . SER A 1 133 ? 21.608 -32.221 -1.376 1.00 7.98 115 SER A O 1
ATOM 916 N N . TYR A 1 134 ? 19.617 -31.152 -1.568 1.00 4.80 116 TYR A N 1
ATOM 917 C CA . TYR A 1 134 ? 19.935 -30.359 -2.751 1.00 5.32 116 TYR A CA 1
ATOM 918 C C . TYR A 1 134 ? 19.695 -28.925 -2.482 1.00 5.83 116 TYR A C 1
ATOM 919 O O . TYR A 1 134 ? 18.770 -28.548 -1.789 1.00 5.76 116 TYR A O 1
ATOM 928 N N . PHE A 1 135 ? 20.453 -28.091 -3.166 1.00 4.68 117 PHE A N 1
ATOM 929 C CA . PHE A 1 135 ? 20.419 -26.674 -2.919 1.00 4.97 117 PHE A CA 1
ATOM 930 C C . PHE A 1 135 ? 20.556 -25.925 -4.223 1.00 4.69 117 PHE A C 1
ATOM 931 O O . PHE A 1 135 ? 21.609 -25.968 -4.828 1.00 7.07 117 PHE A O 1
ATOM 939 N N . LEU A 1 136 ? 19.512 -25.232 -4.615 1.00 5.70 118 LEU A N 1
ATOM 940 C CA . LEU A 1 136 ? 19.483 -24.524 -5.887 1.00 6.03 118 LEU A CA 1
ATOM 941 C C . LEU A 1 136 ? 20.019 -23.121 -5.760 1.00 5.43 118 LEU A C 1
ATOM 942 O O . LEU A 1 136 ? 19.587 -22.359 -4.894 1.00 6.92 118 LEU A O 1
ATOM 947 N N . THR A 1 137 ? 20.927 -22.759 -6.664 1.00 4.82 119 THR A N 1
ATOM 948 C CA . THR A 1 137 ? 21.567 -21.478 -6.614 1.00 6.91 119 THR A CA 1
ATOM 949 C C . THR A 1 137 ? 21.400 -20.681 -7.902 1.00 7.73 119 THR A C 1
ATOM 950 O O . THR A 1 137 ? 21.404 -21.228 -8.989 1.00 6.44 119 THR A O 1
ATOM 954 N N . ILE A 1 138 ? 21.210 -19.393 -7.765 1.00 7.42 120 ILE A N 1
ATOM 955 C CA A ILE A 1 138 ? 21.159 -18.465 -8.896 0.35 9.56 120 ILE A CA 1
ATOM 956 C CA B ILE A 1 138 ? 21.157 -18.452 -8.897 0.35 7.77 120 ILE A CA 1
ATOM 957 C CA C ILE A 1 138 ? 21.243 -18.486 -8.907 0.30 7.12 120 ILE A CA 1
ATOM 958 C C . ILE A 1 138 ? 21.869 -17.189 -8.439 1.00 8.60 120 ILE A C 1
ATOM 959 O O . ILE A 1 138 ? 21.719 -16.798 -7.281 1.00 6.85 120 ILE A O 1
ATOM 972 N N . PRO A 1 139 ? 22.648 -16.548 -9.332 1.00 9.79 121 PRO A N 1
ATOM 973 C CA . PRO A 1 139 ? 23.338 -15.318 -8.940 1.00 10.59 121 PRO A CA 1
ATOM 974 C C . PRO A 1 139 ? 22.392 -14.136 -8.700 1.00 8.01 121 PRO A C 1
ATOM 975 O O . PRO A 1 139 ? 21.258 -14.132 -9.148 1.00 8.11 121 PRO A O 1
ATOM 979 N N . TYR A 1 140 ? 22.927 -13.145 -7.999 1.00 10.13 122 TYR A N 1
ATOM 980 C CA . TYR A 1 140 ? 22.184 -11.955 -7.615 1.00 10.35 122 TYR A CA 1
ATOM 981 C C . TYR A 1 140 ? 21.308 -11.377 -8.746 1.00 10.34 122 TYR A C 1
ATOM 982 O O . TYR A 1 140 ? 20.131 -11.152 -8.553 1.00 9.44 122 TYR A O 1
ATOM 991 N N . GLU A 1 141 ? 21.908 -11.097 -9.897 1.00 12.23 123 GLU A N 1
ATOM 992 C CA . GLU A 1 141 ? 21.200 -10.367 -10.943 1.00 12.29 123 GLU A CA 1
ATOM 993 C C . GLU A 1 141 ? 19.948 -11.128 -11.428 1.00 12.26 123 GLU A C 1
ATOM 994 O O . GLU A 1 141 ? 18.812 -10.596 -11.491 1.00 11.46 123 GLU A O 1
ATOM 1000 N N . GLU A 1 142 ? 20.139 -12.392 -11.770 1.00 11.61 124 GLU A N 1
ATOM 1001 C CA . GLU A 1 142 ? 19.020 -13.186 -12.284 1.00 10.13 124 GLU A CA 1
ATOM 1002 C C . GLU A 1 142 ? 17.966 -13.461 -11.194 1.00 9.82 124 GLU A C 1
ATOM 1003 O O . GLU A 1 142 ? 16.776 -13.487 -11.449 1.00 11.74 124 GLU A O 1
ATOM 1009 N N . CYS A 1 143 ? 18.428 -13.667 -9.968 1.00 11.69 125 CYS A N 1
ATOM 1010 C CA . CYS A 1 143 ? 17.497 -13.849 -8.848 1.00 9.92 125 CYS A CA 1
ATOM 1011 C C . CYS A 1 143 ? 16.564 -12.618 -8.683 1.00 10.54 125 CYS A C 1
ATOM 1012 O O . CYS A 1 143 ? 15.344 -12.747 -8.580 1.00 12.20 125 CYS A O 1
ATOM 1015 N N . LYS A 1 144 ? 17.170 -11.442 -8.725 1.00 12.56 126 LYS A N 1
ATOM 1016 C CA . LYS A 1 144 ? 16.421 -10.190 -8.605 1.00 12.71 126 LYS A CA 1
ATOM 1017 C C . LYS A 1 144 ? 15.418 -10.077 -9.748 1.00 11.39 126 LYS A C 1
ATOM 1018 O O . LYS A 1 144 ? 14.260 -9.728 -9.542 1.00 12.11 126 LYS A O 1
ATOM 1024 N N . ARG A 1 145 ? 15.861 -10.367 -10.970 1.00 12.57 127 ARG A N 1
ATOM 1025 C CA . ARG A 1 145 ? 14.964 -10.349 -12.127 1.00 13.25 127 ARG A CA 1
ATOM 1026 C C . ARG A 1 145 ? 13.773 -11.282 -11.942 1.00 13.26 127 ARG A C 1
ATOM 1027 O O . ARG A 1 145 ? 12.614 -10.876 -12.136 1.00 14.96 127 ARG A O 1
ATOM 1035 N N . ARG A 1 146 ? 14.042 -12.529 -11.548 1.00 10.58 128 ARG A N 1
ATOM 1036 C CA . ARG A 1 146 ? 12.973 -13.492 -11.405 1.00 11.34 128 ARG A CA 1
ATOM 1037 C C . ARG A 1 146 ? 12.034 -13.088 -10.290 1.00 11.87 128 ARG A C 1
ATOM 1038 O O . ARG A 1 146 ? 10.817 -13.170 -10.432 1.00 12.71 128 ARG A O 1
ATOM 1046 N N . ARG A 1 147 ? 12.595 -12.596 -9.194 1.00 11.46 129 ARG A N 1
ATOM 1047 C CA . ARG A 1 147 ? 11.797 -12.186 -8.044 1.00 13.27 129 ARG A CA 1
ATOM 1048 C C . ARG A 1 147 ? 10.794 -11.092 -8.432 1.00 13.24 129 ARG A C 1
ATOM 1049 O O . ARG A 1 147 ? 9.647 -11.095 -7.970 1.00 15.46 129 ARG A O 1
ATOM 1057 N N . SER A 1 148 ? 11.224 -10.173 -9.303 1.00 17.59 130 SER A N 1
ATOM 1058 C CA A SER A 1 148 ? 10.358 -9.073 -9.757 0.50 18.09 130 SER A CA 1
ATOM 1059 C CA B SER A 1 148 ? 10.348 -9.071 -9.737 0.50 18.47 130 SER A CA 1
ATOM 1060 C C . SER A 1 148 ? 9.153 -9.560 -10.587 1.00 20.36 130 SER A C 1
ATOM 1061 O O . SER A 1 148 ? 8.150 -8.837 -10.748 1.00 20.73 130 SER A O 1
ATOM 1066 N N . THR A 1 149 ? 9.238 -10.784 -11.118 1.00 20.03 131 THR A N 1
ATOM 1067 C CA . THR A 1 149 ? 8.137 -11.363 -11.902 1.00 20.65 131 THR A CA 1
ATOM 1068 C C . THR A 1 149 ? 7.045 -12.022 -11.030 1.00 20.57 131 THR A C 1
ATOM 1069 O O . THR A 1 149 ? 5.938 -12.273 -11.504 1.00 21.89 131 THR A O 1
ATOM 1073 N N . ARG A 1 150 ? 7.355 -12.313 -9.776 1.00 20.35 132 ARG A N 1
ATOM 1074 C CA . ARG A 1 150 ? 6.389 -12.963 -8.883 1.00 24.32 132 ARG A CA 1
ATOM 1075 C C . ARG A 1 150 ? 5.663 -11.929 -8.015 1.00 24.76 132 ARG A C 1
ATOM 1076 O O . ARG A 1 150 ? 6.222 -10.889 -7.695 1.00 23.89 132 ARG A O 1
ATOM 1084 N N . VAL A 1 151 ? 4.420 -12.252 -7.648 1.00 23.81 133 VAL A N 1
ATOM 1085 C CA . VAL A 1 151 ? 3.620 -11.443 -6.732 1.00 22.13 133 VAL A CA 1
ATOM 1086 C C . VAL A 1 151 ? 3.496 -12.193 -5.394 1.00 22.56 133 VAL A C 1
ATOM 1087 O O . VAL A 1 151 ? 3.019 -13.325 -5.367 1.00 22.43 133 VAL A O 1
ATOM 1091 N N . TYR A 1 152 ? 3.969 -11.579 -4.299 1.00 18.24 134 TYR A N 1
ATOM 1092 C CA . TYR A 1 152 ? 3.786 -12.125 -2.948 1.00 19.62 134 TYR A CA 1
ATOM 1093 C C . TYR A 1 152 ? 2.643 -11.405 -2.246 1.00 17.79 134 TYR A C 1
ATOM 1094 O O . TYR A 1 152 ? 2.235 -10.307 -2.666 1.00 22.27 134 TYR A O 1
ATOM 1103 N N . GLN A 1 153 ? 2.127 -12.021 -1.187 1.00 22.38 135 GLN A N 1
ATOM 1104 C CA . GLN A 1 153 ? 1.098 -11.417 -0.346 1.00 23.50 135 GLN A CA 1
ATOM 1105 C C . GLN A 1 153 ? 1.654 -11.374 1.081 1.00 23.06 135 GLN A C 1
ATOM 1106 O O . GLN A 1 153 ? 1.734 -12.430 1.730 1.00 23.02 135 GLN A O 1
ATOM 1108 N N . PRO A 1 154 ? 2.062 -10.174 1.570 1.00 23.11 136 PRO A N 1
ATOM 1109 C CA . PRO A 1 154 ? 1.998 -8.890 0.869 1.00 23.91 136 PRO A CA 1
ATOM 1110 C C . PRO A 1 154 ? 3.074 -8.784 -0.206 1.00 22.67 136 PRO A C 1
ATOM 1111 O O . PRO A 1 154 ? 4.028 -9.586 -0.219 1.00 22.26 136 PRO A O 1
ATOM 1115 N N . PRO A 1 155 ? 2.922 -7.826 -1.123 1.00 21.15 137 PRO A N 1
ATOM 1116 C CA . PRO A 1 155 ? 3.915 -7.707 -2.168 1.00 21.92 137 PRO A CA 1
ATOM 1117 C C . PRO A 1 155 ? 5.229 -7.131 -1.660 1.00 22.38 137 PRO A C 1
ATOM 1118 O O . PRO A 1 155 ? 5.274 -6.475 -0.604 1.00 19.35 137 PRO A O 1
ATOM 1122 N N . ASP A 1 156 ? 6.296 -7.421 -2.401 1.00 15.38 138 ASP A N 1
ATOM 1123 C CA . ASP A 1 156 ? 7.601 -6.831 -2.174 1.00 14.18 138 ASP A CA 1
ATOM 1124 C C . ASP A 1 156 ? 7.487 -5.332 -2.258 1.00 15.46 138 ASP A C 1
ATOM 1125 O O . ASP A 1 156 ? 7.065 -4.781 -3.268 1.00 16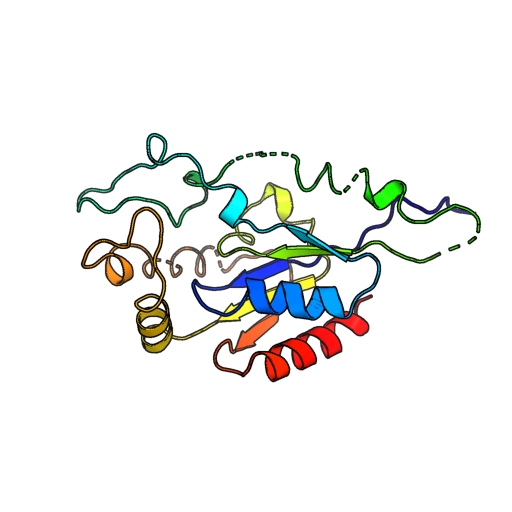.56 138 ASP A O 1
ATOM 1130 N N . SER A 1 157 ? 7.885 -4.684 -1.183 1.00 16.18 139 SER A N 1
ATOM 1131 C CA A SER A 1 157 ? 7.907 -3.247 -1.190 0.50 16.99 139 SER A CA 1
ATOM 1132 C CA B SER A 1 157 ? 7.967 -3.242 -1.144 0.50 15.02 139 SER A CA 1
ATOM 1133 C C . SER A 1 157 ? 9.017 -2.792 -2.103 1.00 15.92 139 SER A C 1
ATOM 1134 O O . SER A 1 157 ? 9.882 -3.617 -2.540 1.00 17.12 139 SER A O 1
ATOM 1139 N N . PRO A 1 158 ? 9.002 -1.507 -2.435 1.00 15.43 140 PRO A N 1
ATOM 1140 C CA . PRO A 1 158 ? 10.137 -1.024 -3.152 1.00 13.54 140 PRO A CA 1
ATOM 1141 C C . PRO A 1 158 ? 11.420 -1.244 -2.344 1.00 13.51 140 PRO A C 1
ATOM 1142 O O . PRO A 1 158 ? 11.398 -1.134 -1.107 1.00 16.76 140 PRO A O 1
ATOM 1146 N N . GLY A 1 159 ? 12.499 -1.589 -3.032 1.00 11.20 141 GLY A N 1
ATOM 1147 C CA . GLY A 1 159 ? 13.786 -1.897 -2.378 1.00 12.87 141 GLY A CA 1
ATOM 1148 C C . GLY A 1 159 ? 13.880 -3.163 -1.501 1.00 11.95 141 GLY A C 1
ATOM 1149 O O . GLY A 1 159 ? 14.872 -3.358 -0.779 1.00 10.06 141 GLY A O 1
ATOM 1150 N N . TYR A 1 160 ? 12.871 -4.027 -1.568 1.00 10.03 142 TYR A N 1
ATOM 1151 C CA . TYR A 1 160 ? 12.816 -5.189 -0.700 1.00 11.51 142 TYR A CA 1
ATOM 1152 C C . TYR A 1 160 ? 13.889 -6.212 -1.055 1.00 11.37 142 TYR A C 1
ATOM 1153 O O . TYR A 1 160 ? 14.402 -6.849 -0.166 1.00 10.68 142 TYR A O 1
ATOM 1162 N N . PHE A 1 161 ? 14.239 -6.350 -2.328 1.00 9.75 143 PHE A N 1
ATOM 1163 C CA . PHE A 1 161 ? 15.237 -7.379 -2.698 1.00 9.52 143 PHE A CA 1
ATOM 1164 C C . PHE A 1 161 ? 16.606 -7.079 -2.125 1.00 11.45 143 PHE A C 1
ATOM 1165 O O . PHE A 1 161 ? 17.201 -7.915 -1.463 1.00 10.46 143 PHE A O 1
ATOM 1173 N N . ASP A 1 162 ? 17.071 -5.847 -2.318 1.00 10.02 144 ASP A N 1
ATOM 1174 C CA . ASP A 1 162 ? 18.349 -5.441 -1.793 1.00 11.95 144 ASP A CA 1
ATOM 1175 C C . ASP A 1 162 ? 18.322 -5.216 -0.293 1.00 9.38 144 ASP A C 1
ATOM 1176 O O . ASP A 1 162 ? 19.305 -5.471 0.382 1.00 11.58 144 ASP A O 1
ATOM 1181 N N . GLY A 1 163 ? 17.177 -4.754 0.225 1.00 7.71 145 GLY A N 1
ATOM 1182 C CA . GLY A 1 163 ? 17.112 -4.360 1.578 1.00 9.98 145 GLY A CA 1
ATOM 1183 C C . GLY A 1 163 ? 16.848 -5.505 2.538 1.00 11.49 145 GLY A C 1
ATOM 1184 O O . GLY A 1 163 ? 17.177 -5.398 3.733 1.00 12.08 145 GLY A O 1
ATOM 1185 N N . HIS A 1 164 ? 16.311 -6.635 2.026 1.00 9.21 146 HIS A N 1
ATOM 1186 C CA . HIS A 1 164 ? 15.938 -7.786 2.890 1.00 11.13 146 HIS A CA 1
ATOM 1187 C C . HIS A 1 164 ? 16.220 -9.145 2.269 1.00 11.10 146 HIS A C 1
ATOM 1188 O O . HIS A 1 164 ? 16.902 -9.948 2.887 1.00 8.26 146 HIS A O 1
ATOM 1195 N N . VAL A 1 165 ? 15.674 -9.395 1.093 1.00 7.17 147 VAL A N 1
ATOM 1196 C CA . VAL A 1 165 ? 15.721 -10.762 0.551 1.00 9.28 147 VAL A CA 1
ATOM 1197 C C . VAL A 1 165 ? 17.190 -11.222 0.347 1.00 8.13 147 VAL A C 1
ATOM 1198 O O . VAL A 1 165 ? 17.619 -12.288 0.850 1.00 7.00 147 VAL A O 1
ATOM 1202 N N . TRP A 1 166 ? 17.979 -10.435 -0.359 1.00 7.91 148 TRP A N 1
ATOM 1203 C CA . TRP A 1 166 ? 19.365 -10.860 -0.625 1.00 6.68 148 TRP A CA 1
ATOM 1204 C C . TRP A 1 166 ? 20.233 -10.869 0.617 1.00 8.12 148 TRP A C 1
ATOM 1205 O O . TRP A 1 166 ? 20.956 -11.849 0.855 1.00 9.25 148 TRP A O 1
ATOM 1216 N N . PRO A 1 167 ? 20.198 -9.795 1.442 1.00 8.56 149 PRO A N 1
ATOM 1217 C CA . PRO A 1 167 ? 20.998 -9.919 2.629 1.00 8.81 149 PRO A CA 1
ATOM 1218 C C . PRO A 1 167 ? 20.637 -11.116 3.508 1.00 7.61 149 PRO A C 1
ATOM 1219 O O . PRO A 1 167 ? 21.507 -11.715 4.119 1.00 7.85 149 PRO A O 1
ATOM 1231 N N . TYR A 1 169 ? 19.398 -14.043 2.431 1.00 6.55 151 TYR A N 1
ATOM 1232 C CA . TYR A 1 169 ? 19.964 -15.201 1.721 1.00 6.40 151 TYR A CA 1
ATOM 1233 C C . TYR A 1 169 ? 21.468 -15.335 2.005 1.00 8.12 151 TYR A C 1
ATOM 1234 O O . TYR A 1 169 ? 21.965 -16.410 2.263 1.00 7.20 151 TYR A O 1
ATOM 1243 N N . LEU A 1 170 ? 22.198 -14.235 1.964 1.00 8.51 152 LEU A N 1
ATOM 1244 C CA . LEU A 1 170 ? 23.615 -14.305 2.265 1.00 8.91 152 LEU A CA 1
ATOM 1245 C C . LEU A 1 170 ? 23.848 -14.748 3.672 1.00 9.14 152 LEU A C 1
ATOM 1246 O O . LEU A 1 170 ? 24.786 -15.497 3.950 1.00 8.85 152 LEU A O 1
ATOM 1251 N N . LYS A 1 171 ? 23.005 -14.301 4.604 1.00 9.50 153 LYS A N 1
ATOM 1252 C CA . LYS A 1 171 ? 23.100 -14.767 6.004 1.00 9.85 153 LYS A CA 1
ATOM 1253 C C . LYS A 1 171 ? 22.906 -16.289 6.128 1.00 11.35 153 LYS A C 1
ATOM 1254 O O . LYS A 1 171 ? 23.618 -16.989 6.890 1.00 9.53 153 LYS A O 1
ATOM 1260 N N . TYR A 1 172 ? 21.903 -16.780 5.417 1.00 7.21 154 TYR A N 1
ATOM 1261 C CA . TYR A 1 172 ? 21.635 -18.223 5.343 1.00 7.84 154 TYR A CA 1
ATOM 1262 C C . TYR A 1 172 ? 22.811 -19.013 4.788 1.00 7.63 154 TYR A C 1
ATOM 1263 O O . TYR A 1 172 ? 23.202 -20.025 5.357 1.00 8.64 154 TYR A O 1
ATOM 1272 N N . ARG A 1 173 ? 23.354 -18.557 3.672 1.00 8.17 155 ARG A N 1
ATOM 1273 C CA . ARG A 1 173 ? 24.546 -19.198 3.145 1.00 8.17 155 ARG A CA 1
ATOM 1274 C C . ARG A 1 173 ? 25.710 -19.156 4.125 1.00 10.95 155 ARG A C 1
ATOM 1275 O O . ARG A 1 173 ? 26.489 -20.108 4.194 1.00 11.51 155 ARG A O 1
ATOM 1283 N N . GLN A 1 174 ? 25.902 -18.074 4.871 1.00 10.88 156 GLN A N 1
ATOM 1284 C CA A GLN A 1 174 ? 26.969 -18.119 5.871 0.50 14.88 156 GLN A CA 1
ATOM 1285 C CA B GLN A 1 174 ? 26.924 -18.045 5.939 0.50 11.86 156 GLN A CA 1
ATOM 1286 C C . GLN A 1 174 ? 26.607 -19.055 7.033 1.00 14.36 156 GLN A C 1
ATOM 1287 O O . GLN A 1 174 ? 27.483 -19.748 7.519 1.00 14.42 156 GLN A O 1
ATOM 1298 N N . GLU A 1 175 ? 25.331 -19.115 7.426 1.00 12.10 157 GLU A N 1
ATOM 1299 C CA . GLU A 1 175 ? 24.906 -20.081 8.434 1.00 14.10 157 GLU A CA 1
ATOM 1300 C C . GLU A 1 175 ? 25.236 -21.521 8.037 1.00 15.24 157 GLU A C 1
ATOM 1301 O O . GLU A 1 175 ? 25.573 -22.360 8.894 1.00 17.84 157 GLU A O 1
ATOM 1315 N N . GLN A 1 177 ? 27.812 -22.496 6.524 1.00 18.57 159 GLN A N 1
ATOM 1316 C CA . GLN A 1 177 ? 29.272 -22.703 6.387 1.00 21.77 159 GLN A CA 1
ATOM 1317 C C . GLN A 1 177 ? 29.779 -23.843 7.260 1.00 23.63 159 GLN A C 1
ATOM 1318 O O . GLN A 1 177 ? 30.769 -24.495 6.912 1.00 28.38 159 GLN A O 1
ATOM 1321 N N . ASP A 1 178 ? 29.122 -24.073 8.392 1.00 26.12 160 ASP A N 1
ATOM 1322 C CA . ASP A 1 178 ? 29.543 -25.137 9.324 1.00 27.04 160 ASP A CA 1
ATOM 1323 C C . ASP A 1 178 ? 28.580 -26.339 9.335 1.00 26.32 160 ASP A C 1
ATOM 1324 O O . ASP A 1 178 ? 28.497 -27.068 10.329 1.00 28.87 160 ASP A O 1
ATOM 1329 N N . ILE A 1 179 ? 27.880 -26.555 8.214 1.00 24.15 161 ILE A N 1
ATOM 1330 C CA . ILE A 1 179 ? 26.837 -27.595 8.108 1.00 19.87 161 ILE A CA 1
ATOM 1331 C C . ILE A 1 179 ? 27.420 -28.999 8.422 1.00 13.83 161 ILE A C 1
ATOM 1332 O O . ILE A 1 179 ? 28.565 -29.293 8.025 1.00 18.14 161 ILE A O 1
ATOM 1337 N N . THR A 1 180 ? 26.656 -29.860 9.118 1.00 13.57 162 THR A N 1
ATOM 1338 C CA . THR A 1 180 ? 27.108 -31.201 9.548 1.00 13.73 162 THR A CA 1
ATOM 1339 C C . THR A 1 180 ? 26.719 -32.399 8.611 1.00 14.07 162 THR A C 1
ATOM 1340 O O . THR A 1 180 ? 26.871 -33.571 8.972 1.00 15.71 162 THR A O 1
ATOM 1344 N N . TRP A 1 181 ? 26.215 -32.101 7.420 1.00 10.04 163 TRP A N 1
ATOM 1345 C CA . TRP A 1 181 ? 25.983 -33.115 6.401 1.00 9.55 163 TRP A CA 1
ATOM 1346 C C . TRP A 1 181 ? 26.265 -32.534 5.007 1.00 6.64 163 TRP A C 1
ATOM 1347 O O . TRP A 1 181 ? 26.384 -31.312 4.827 1.00 9.12 163 TRP A O 1
ATOM 1358 N N . GLU A 1 182 ? 26.357 -33.427 4.013 1.00 8.13 164 GLU A N 1
ATOM 1359 C CA . GLU A 1 182 ? 26.689 -33.032 2.642 1.00 8.12 164 GLU A CA 1
ATOM 1360 C C . GLU A 1 182 ? 25.480 -32.467 1.912 1.00 7.96 164 GLU A C 1
ATOM 1361 O O . GLU A 1 182 ? 24.376 -33.005 1.994 1.00 9.23 164 GLU A O 1
ATOM 1367 N N . VAL A 1 183 ? 25.689 -31.392 1.159 1.00 7.23 165 VAL A N 1
ATOM 1368 C CA . VAL A 1 183 ? 24.676 -30.800 0.293 1.00 6.60 165 VAL A CA 1
ATOM 1369 C C . VAL A 1 183 ? 25.132 -30.845 -1.153 1.00 7.05 165 VAL A C 1
ATOM 1370 O O . VAL A 1 183 ? 26.310 -30.606 -1.419 1.00 8.45 165 VAL A O 1
ATOM 1374 N N . VAL A 1 184 ? 24.262 -31.131 -2.079 1.00 5.35 166 VAL A N 1
ATOM 1375 C CA . VAL A 1 184 ? 24.559 -31.020 -3.486 1.00 6.53 166 VAL A CA 1
ATOM 1376 C C . VAL A 1 184 ? 23.993 -29.698 -3.974 1.00 5.36 166 VAL A C 1
ATOM 1377 O O . VAL A 1 184 ? 22.788 -29.444 -3.914 1.00 6.53 166 VAL A O 1
ATOM 1381 N N . TYR A 1 185 ? 24.876 -28.824 -4.447 1.00 5.63 167 TYR A N 1
ATOM 1382 C CA . TYR A 1 185 ? 24.509 -27.508 -4.951 1.00 4.64 167 TYR A CA 1
ATOM 1383 C C . TYR A 1 185 ? 24.265 -27.587 -6.426 1.00 3.91 167 TYR A C 1
ATOM 1384 O O . TYR A 1 185 ? 25.048 -28.190 -7.160 1.00 7.50 167 TYR A O 1
ATOM 1393 N N . LEU A 1 186 ? 23.164 -26.990 -6.853 1.00 4.75 168 LEU A N 1
ATOM 1394 C CA . LEU A 1 186 ? 22.639 -27.052 -8.227 1.00 5.02 168 LEU A CA 1
ATOM 1395 C C . LEU A 1 186 ? 22.605 -25.686 -8.872 1.00 6.32 168 LEU A C 1
ATOM 1396 O O . LEU A 1 186 ? 22.425 -24.678 -8.175 1.00 6.36 168 LEU A O 1
ATOM 1401 N N . ASP A 1 187 ? 22.797 -25.645 -10.191 1.00 6.69 169 ASP A N 1
ATOM 1402 C CA . ASP A 1 187 ? 22.673 -24.400 -10.978 1.00 9.05 169 ASP A CA 1
ATOM 1403 C C . ASP A 1 187 ? 21.230 -24.188 -11.374 1.00 8.88 169 ASP A C 1
ATOM 1404 O O . ASP A 1 187 ? 20.698 -24.844 -12.287 1.00 9.02 169 ASP A O 1
ATOM 1409 N N . GLY A 1 188 ? 20.560 -23.311 -10.674 1.00 7.84 170 GLY A N 1
ATOM 1410 C CA . GLY A 1 188 ? 19.163 -23.039 -10.950 1.00 9.79 170 GLY A CA 1
ATOM 1411 C C . GLY A 1 188 ? 18.867 -22.284 -12.256 1.00 8.49 170 GLY A C 1
ATOM 1412 O O . GLY A 1 188 ? 17.716 -21.974 -12.558 1.00 11.18 170 GLY A O 1
ATOM 1413 N N . THR A 1 189 ? 19.911 -21.912 -12.982 1.00 7.64 171 THR A N 1
ATOM 1414 C CA . THR A 1 189 ? 19.709 -21.321 -14.311 1.00 11.54 171 THR A CA 1
ATOM 1415 C C . THR A 1 189 ? 19.515 -22.390 -15.372 1.00 11.75 171 THR A C 1
ATOM 1416 O O . THR A 1 189 ? 19.062 -22.083 -16.467 1.00 14.69 171 THR A O 1
ATOM 1420 N N . LYS A 1 190 ? 19.867 -23.639 -15.055 1.00 11.39 172 LYS A N 1
ATOM 1421 C CA A LYS A 1 190 ? 19.560 -24.735 -15.943 0.50 11.01 172 LYS A CA 1
ATOM 1422 C CA B LYS A 1 190 ? 19.516 -24.824 -15.861 0.50 10.76 172 LYS A CA 1
ATOM 1423 C C . LYS A 1 190 ? 18.040 -24.898 -16.087 1.00 7.72 172 LYS A C 1
ATOM 1424 O O . LYS A 1 190 ? 17.267 -24.430 -15.310 1.00 11.65 172 LYS A O 1
ATOM 1435 N N . SER A 1 191 ? 17.654 -25.566 -17.165 1.00 10.76 173 SER A N 1
ATOM 1436 C CA . SER A 1 191 ? 16.256 -25.739 -17.410 1.00 8.65 173 SER A CA 1
ATOM 1437 C C . SER A 1 191 ? 15.638 -26.743 -16.385 1.00 9.93 173 SER A C 1
ATOM 1438 O O . SER A 1 191 ? 16.367 -27.508 -15.749 1.00 9.70 173 SER A O 1
ATOM 1441 N N . GLU A 1 192 ? 14.338 -26.694 -16.235 1.00 8.80 174 GLU A N 1
ATOM 1442 C CA . GLU A 1 192 ? 13.579 -27.545 -15.354 1.00 9.77 174 GLU A CA 1
ATOM 1443 C C . GLU A 1 192 ? 13.801 -29.017 -15.632 1.00 9.19 174 GLU A C 1
ATOM 1444 O O . GLU A 1 192 ? 14.084 -29.787 -14.729 1.00 8.10 174 GLU A O 1
ATOM 1450 N N . GLU A 1 193 ? 13.758 -29.412 -16.900 1.00 9.07 175 GLU A N 1
ATOM 1451 C CA . GLU A 1 193 ? 14.082 -30.780 -17.308 1.00 8.21 175 GLU A CA 1
ATOM 1452 C C . GLU A 1 193 ? 15.535 -31.128 -17.011 1.00 6.13 175 GLU A C 1
ATOM 1453 O O . GLU A 1 193 ? 15.832 -32.202 -16.535 1.00 7.80 175 GLU A O 1
ATOM 1459 N N . ASP A 1 194 ? 16.462 -30.218 -17.247 1.00 8.67 176 ASP A N 1
ATOM 1460 C CA . ASP A 1 194 ? 17.850 -30.496 -17.000 1.00 8.11 176 ASP A CA 1
ATOM 1461 C C . ASP A 1 194 ? 18.030 -30.782 -15.503 1.00 7.26 176 ASP A C 1
ATOM 1462 O O . ASP A 1 194 ? 18.661 -31.743 -15.128 1.00 5.24 176 ASP A O 1
ATOM 1467 N N . LEU A 1 195 ? 17.425 -29.937 -14.658 1.00 7.34 177 LEU A N 1
ATOM 1468 C CA . LEU A 1 195 ? 17.555 -30.111 -13.228 1.00 6.50 177 LEU A CA 1
ATOM 1469 C C . LEU A 1 195 ? 16.895 -31.372 -12.753 1.00 6.24 177 LEU A C 1
ATOM 1470 O O . LEU A 1 195 ? 17.470 -32.091 -11.948 1.00 6.43 177 LEU A O 1
ATOM 1475 N N . PHE A 1 196 ? 15.715 -31.671 -13.289 1.00 6.55 178 PHE A N 1
ATOM 1476 C CA . PHE A 1 196 ? 15.041 -32.901 -12.911 1.00 6.01 178 PHE A CA 1
ATOM 1477 C C . PHE A 1 196 ? 15.928 -34.095 -13.196 1.00 5.85 178 PHE A C 1
ATOM 1478 O O . PHE A 1 196 ? 16.121 -34.959 -12.369 1.00 5.71 178 PHE A O 1
ATOM 1486 N N . LEU A 1 197 ? 16.461 -34.163 -14.412 1.00 6.13 179 LEU A N 1
ATOM 1487 C CA . LEU A 1 197 ? 17.269 -35.327 -14.782 1.00 5.51 179 LEU A CA 1
ATOM 1488 C C . LEU A 1 197 ? 18.509 -35.395 -13.923 1.00 6.22 179 LEU A C 1
ATOM 1489 O O . LEU A 1 197 ? 18.915 -36.477 -13.523 1.00 6.05 179 LEU A O 1
ATOM 1494 N N . GLN A 1 198 ? 19.150 -34.252 -13.652 1.00 6.00 180 GLN A N 1
ATOM 1495 C CA . GLN A 1 198 ? 20.362 -34.304 -12.807 1.00 4.56 180 GLN A CA 1
ATOM 1496 C C . GLN A 1 198 ? 20.061 -34.887 -11.425 1.00 6.85 180 GLN A C 1
ATOM 1497 O O . GLN A 1 198 ? 20.790 -35.743 -10.912 1.00 6.96 180 GLN A O 1
ATOM 1503 N N . VAL A 1 199 ? 18.997 -34.391 -10.797 1.00 6.15 181 VAL A N 1
ATOM 1504 C CA . VAL A 1 199 ? 18.643 -34.846 -9.467 1.00 9.37 181 VAL A CA 1
ATOM 1505 C C . VAL A 1 199 ? 18.141 -36.301 -9.509 1.00 7.86 181 VAL A C 1
ATOM 1506 O O . VAL A 1 199 ? 18.528 -37.114 -8.667 1.00 8.48 181 VAL A O 1
ATOM 1510 N N . TYR A 1 200 ? 17.316 -36.640 -10.496 1.00 5.45 182 TYR A N 1
ATOM 1511 C CA . TYR A 1 200 ? 16.812 -37.965 -10.563 1.00 5.33 182 TYR A CA 1
ATOM 1512 C C . TYR A 1 200 ? 17.957 -38.946 -10.727 1.00 6.73 182 TYR A C 1
ATOM 1513 O O . TYR A 1 200 ? 17.965 -40.000 -10.094 1.00 8.40 182 TYR A O 1
ATOM 1522 N N . GLU A 1 201 ? 18.913 -38.623 -11.572 1.00 6.78 183 GLU A N 1
ATOM 1523 C CA . GLU A 1 201 ? 20.104 -39.464 -11.759 1.00 7.70 183 GLU A CA 1
ATOM 1524 C C . GLU A 1 201 ? 20.885 -39.681 -10.457 1.00 6.46 183 GLU A C 1
ATOM 1525 O O . GLU A 1 201 ? 21.392 -40.737 -10.183 1.00 7.53 183 GLU A O 1
ATOM 1531 N N . ASP A 1 202 ? 20.958 -38.643 -9.659 1.00 6.34 184 ASP A N 1
ATOM 1532 C CA . ASP A 1 202 ? 21.629 -38.748 -8.337 1.00 7.48 184 ASP A CA 1
ATOM 1533 C C . ASP A 1 202 ? 20.819 -39.564 -7.382 1.00 8.55 184 ASP A C 1
ATOM 1534 O O . ASP A 1 202 ? 21.325 -40.437 -6.680 1.00 10.73 184 ASP A O 1
ATOM 1539 N N . LEU A 1 203 ? 19.553 -39.222 -7.328 1.00 9.94 185 LEU A N 1
ATOM 1540 C CA . LEU A 1 203 ? 18.672 -39.749 -6.304 1.00 13.42 185 LEU A CA 1
ATOM 1541 C C . LEU A 1 203 ? 18.483 -41.226 -6.448 1.00 15.37 185 LEU A C 1
ATOM 1542 O O . LEU A 1 203 ? 18.462 -41.966 -5.430 1.00 17.50 185 LEU A O 1
ATOM 1547 N N . ILE A 1 204 ? 18.375 -41.702 -7.685 1.00 16.63 186 ILE A N 1
ATOM 1548 C CA . ILE A 1 204 ? 18.051 -43.129 -7.895 1.00 19.97 186 ILE A CA 1
ATOM 1549 C C . ILE A 1 204 ? 19.205 -44.041 -7.527 1.00 21.54 186 ILE A C 1
ATOM 1550 O O . ILE A 1 204 ? 19.029 -45.250 -7.366 1.00 24.68 186 ILE A O 1
ATOM 1555 N N . GLN A 1 205 ? 20.381 -43.450 -7.375 1.00 17.42 187 GLN A N 1
ATOM 1556 C CA . GLN A 1 205 ? 21.528 -44.123 -6.818 1.00 18.99 187 GLN A CA 1
ATOM 1557 C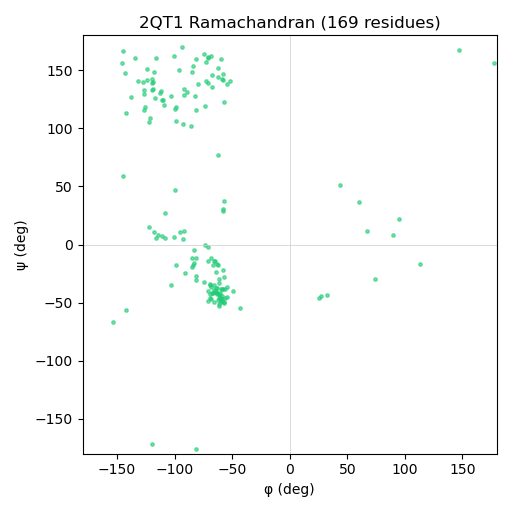 C . GLN A 1 205 ? 21.588 -44.095 -5.290 1.00 21.46 187 GLN A C 1
ATOM 1558 O O . GLN A 1 205 ? 22.419 -44.785 -4.701 1.00 25.57 187 GLN A O 1
ATOM 1564 N N . GLU A 1 206 ? 20.746 -43.279 -4.653 1.00 20.48 188 GLU A N 1
ATOM 1565 C CA A GLU A 1 206 ? 20.753 -43.111 -3.193 0.50 20.07 188 GLU A CA 1
ATOM 1566 C CA B GLU A 1 206 ? 20.779 -43.190 -3.197 0.50 21.82 188 GLU A CA 1
ATOM 1567 C C . GLU A 1 206 ? 19.618 -43.920 -2.545 1.00 22.21 188 GLU A C 1
ATOM 1568 O O . GLU A 1 206 ? 19.694 -44.279 -1.366 1.00 21.10 188 GLU A O 1
ATOM 1579 N N . LEU A 1 207 ? 18.561 -44.168 -3.321 1.00 23.14 189 LEU A N 1
ATOM 1580 C CA . LEU A 1 207 ? 17.423 -44.947 -2.871 1.00 26.86 189 LEU A CA 1
ATOM 1581 C C . LEU A 1 207 ? 17.822 -46.415 -2.819 1.00 28.72 189 LEU A C 1
ATOM 1582 O O . LEU A 1 207 ? 18.688 -46.850 -3.596 1.00 32.64 189 LEU A O 1
#

B-factor: mean 12.61, std 6.24, range [2.0, 36.04]

Solvent-accessible surface area: 10646 Å² total

Nearest PDB structures (foldseek):
  2qsz-assembly1_A  TM=1.000E+00  e=2.934E-37  Homo sapiens
  2p0e-assembly1_A  TM=1.000E+00  e=1.499E-35  Homo sapiens
  2qsy-as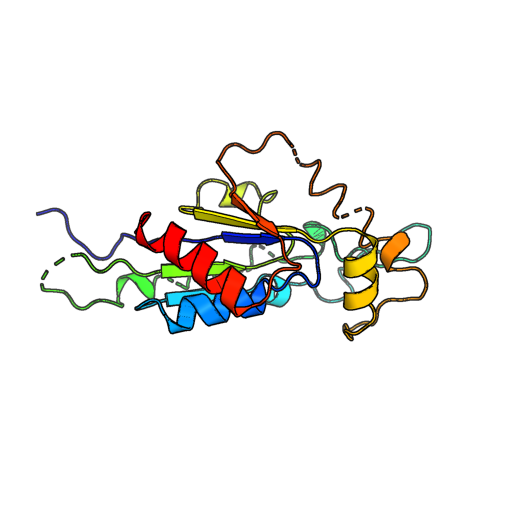sembly1_A  TM=9.758E-01  e=5.203E-34  Homo sapiens
  2qt0-assembly1_A  TM=9.538E-01  e=9.474E-33  Homo sapiens
  2ql6-assembly10_J  TM=9.532E-01  e=6.266E-31  Homo sapiens

Radius of gyration: 17.57 Å; Cα contacts (8 Å, |Δi|>4): 255; chains: 1; bounding box: 29×62×32 Å

Sequence (183 aa):
LVPRGSKTFIIIGISGVTNSGKTTLAKNLQKHLPNCSVISSQDDFFKPESEEIETDKNGFLQQYDVLEALNEKSSAISCCWESARHSVVSTEEIPILIIEGFLLFNYKPLDTIWNRSYFLTIIIPYEECKRRRSSTRVYQPPDSSPGYFDGHVWPYLKYRQQEQDITWEVVYLDGTKKSEEDLFLQVYEDLIQEEL

Organism: Homo sapiens (NCBI:txid9606)

Secondary structure (DSSP, 8-state):
-PPPS---EEEEEEESTTSSHHHHHHHHHTTSTTEEEEEGGGGBPPGGGS-B-TTS-B--SSGGGB----HHHH---GGGSS-------EEEEE-TT-TT-GGGTTT-SEEEEEE--HHHHHHHHHHS--SSPPPTTHIIIII---HHHHH----SS--EEEETTS-HHHHHHHHHHHHTTT-

GO terms:
  GO:0061769 nicotinate riboside kinase activity (F, EXP)
  GO:0050262 ribosylnicotinamide kinase activity (F, EXP)
  GO:0005829 cytosol (C, TAS)
  GO:1901847 nicotinate metabolic process (P, TAS)
  GO:0005515 protein binding (F, IPI)